Protein AF-A0A959ENT4-F1 (afdb_monomer_lite)

Sequence (192 aa):
MFKTIMSLLLFIGFFPSQALAQNEYIEYYNLVNEANRSWYEKKYAQSLKIFQEAFERVDYVHSINYVKAARSAAKVKEYELAKVYILEAIERGHPGNFVDQKAFKKFRRSDEYSELLSQINKFQSEANLRINNEYQRKIDSLYYIDQKILRGNDKITDLNLDPDLEYSDSLNFSCLLKLIELYGFPSEQNIG

Secondary structure (DSSP, 8-state):
-HHHHHHHHHHHTTSHHHHHHHHHHHHHHHHHHHHHHHHHTT-HHHHHHHHHHHHTT-S---HHHHHHHHHHHHHHT-HHHHHHHHHHHHHTT--SGGGGSGGGTTGGGSHHHHHHHHHHHHHHHHHHHHS-HHHHHHHHHHHHIIIIIIT--TTPPPP---TT----HHHHHHHHHHHHHHH----HHHH-

Foldseek 3Di:
DVVVVVVVVVVVVPPPVVVQQVVLVVVLVVLLVVLVVCVVVVVLVSSLVSLVVSVVSHPDDALVSLLSNLLSCQQVVVLLSNLVSLLVSLLLPDPSPSCPDPSNPVSCVDVSVVVSVVCNVVSNVNSVVQADQVLLQAVVQLVCLVQCVVVVNPVDDDDNHDPPDDDDPVSSVVSQVVSCVVQNDPDSRHHD

Structure (mmCIF, N/CA/C/O backbone):
data_AF-A0A959ENT4-F1
#
_entry.id   AF-A0A959ENT4-F1
#
loop_
_atom_site.group_PDB
_atom_site.id
_atom_site.type_symbol
_atom_site.label_atom_id
_atom_site.label_alt_id
_atom_site.label_comp_id
_atom_site.label_asym_id
_atom_site.label_entity_id
_atom_site.label_seq_id
_atom_site.pdbx_PDB_ins_code
_atom_site.Cartn_x
_atom_site.Cartn_y
_atom_site.Cartn_z
_atom_site.occupancy
_atom_site.B_iso_or_equiv
_atom_site.auth_seq_id
_atom_site.auth_comp_id
_atom_site.auth_asym_id
_atom_site.auth_atom_id
_atom_site.pdbx_PDB_model_num
ATOM 1 N N . MET A 1 1 ? -7.110 -41.241 -36.741 1.00 55.03 1 MET A N 1
ATOM 2 C CA . MET A 1 1 ? -8.333 -40.430 -36.552 1.00 55.03 1 MET A CA 1
ATOM 3 C C . MET A 1 1 ? -8.693 -40.247 -35.077 1.00 55.03 1 MET A C 1
ATOM 5 O O . MET A 1 1 ? -8.804 -39.112 -34.648 1.00 55.03 1 MET A O 1
ATOM 9 N N . PHE A 1 2 ? -8.769 -41.313 -34.265 1.00 53.59 2 PHE A N 1
ATOM 10 C CA . PHE A 1 2 ? -9.063 -41.199 -32.820 1.00 53.59 2 PHE A CA 1
ATOM 11 C C . PHE A 1 2 ? -8.041 -40.375 -32.008 1.00 53.59 2 PHE A C 1
ATOM 13 O O . PHE A 1 2 ? -8.429 -39.595 -31.145 1.00 53.59 2 PHE A O 1
ATOM 20 N N . LYS A 1 3 ? -6.739 -40.476 -32.316 1.00 52.31 3 LYS A N 1
ATOM 21 C CA . LYS A 1 3 ? -5.695 -39.677 -31.640 1.00 52.31 3 LYS A CA 1
ATOM 22 C C . LYS A 1 3 ? -5.808 -38.171 -31.917 1.00 52.31 3 LYS A C 1
ATOM 24 O O . LYS A 1 3 ? -5.557 -37.374 -31.025 1.00 52.31 3 LYS A O 1
ATOM 29 N N . THR A 1 4 ? -6.234 -37.784 -33.120 1.00 57.53 4 THR A N 1
ATOM 30 C CA . THR A 1 4 ? -6.390 -36.376 -33.516 1.00 57.53 4 THR A CA 1
ATOM 31 C C . THR A 1 4 ? -7.595 -35.714 -32.841 1.00 57.53 4 THR A C 1
ATOM 33 O O . THR A 1 4 ? -7.527 -34.544 -32.485 1.00 57.53 4 THR A O 1
ATOM 36 N N . ILE A 1 5 ? -8.669 -36.474 -32.598 1.00 58.69 5 ILE A N 1
ATOM 37 C CA . ILE A 1 5 ? -9.867 -36.001 -31.884 1.00 58.69 5 ILE A CA 1
ATOM 38 C C . ILE A 1 5 ? -9.570 -35.806 -30.386 1.00 58.69 5 ILE A C 1
ATOM 40 O O . ILE A 1 5 ? -10.021 -34.831 -29.789 1.00 58.69 5 ILE A O 1
ATOM 44 N N . MET A 1 6 ? -8.748 -36.677 -29.789 1.00 50.56 6 MET A N 1
ATOM 45 C CA . MET A 1 6 ? -8.381 -36.580 -28.371 1.00 50.56 6 MET A CA 1
ATOM 46 C C . MET A 1 6 ? -7.451 -35.389 -28.071 1.00 50.56 6 MET A C 1
ATOM 48 O O . MET A 1 6 ? -7.615 -34.734 -27.045 1.00 50.56 6 MET A O 1
ATOM 52 N N . SER A 1 7 ? -6.537 -35.040 -28.988 1.00 57.28 7 SER A N 1
ATOM 53 C CA . SER A 1 7 ? -5.724 -33.816 -28.871 1.00 57.28 7 SER A CA 1
ATOM 54 C C . SER A 1 7 ? -6.538 -32.526 -29.030 1.00 57.28 7 SER A C 1
ATOM 56 O O . SER A 1 7 ? -6.192 -31.523 -28.412 1.00 57.28 7 SER A O 1
ATOM 58 N N . LEU A 1 8 ? -7.630 -32.539 -29.804 1.00 53.94 8 LEU A N 1
ATOM 59 C CA . LEU A 1 8 ? -8.496 -31.367 -29.985 1.00 53.94 8 LEU A CA 1
ATOM 60 C C . LEU A 1 8 ? -9.373 -31.094 -28.744 1.00 53.94 8 LEU A C 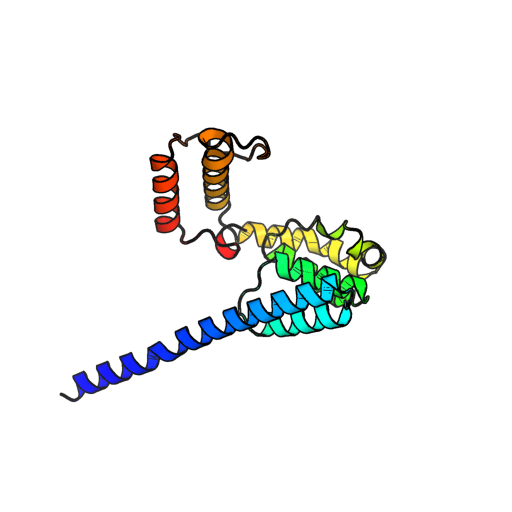1
ATOM 62 O O . LEU A 1 8 ? -9.587 -29.942 -28.377 1.00 53.94 8 LEU A O 1
ATOM 66 N N . LEU A 1 9 ? -9.824 -32.151 -28.057 1.00 55.22 9 LEU A N 1
ATOM 67 C CA . LEU A 1 9 ? -10.605 -32.050 -26.814 1.00 55.22 9 LEU A CA 1
ATOM 68 C C . LEU A 1 9 ? -9.775 -31.542 -25.622 1.00 55.22 9 LEU A C 1
ATOM 70 O O . LEU A 1 9 ? -10.291 -30.789 -24.800 1.00 55.22 9 LEU A O 1
ATOM 74 N N . LEU A 1 10 ? -8.484 -31.885 -25.558 1.00 54.97 10 LEU A N 1
ATOM 75 C CA . LEU A 1 10 ? -7.556 -31.350 -24.550 1.00 54.97 10 LEU A CA 1
ATOM 76 C C . LEU A 1 10 ? -7.281 -29.849 -24.729 1.00 54.97 10 LEU A C 1
ATOM 78 O O . LEU A 1 10 ? -7.041 -29.155 -23.746 1.00 54.97 10 LEU A O 1
ATOM 82 N N . PHE A 1 11 ? -7.362 -29.336 -25.960 1.00 52.62 11 PHE A N 1
ATOM 83 C CA . PHE A 1 11 ? -7.146 -27.917 -26.241 1.00 52.62 11 PHE A CA 1
ATOM 84 C C . PHE A 1 11 ? -8.344 -27.051 -25.822 1.00 52.62 11 PHE A C 1
ATOM 86 O O . PHE A 1 11 ? -8.154 -25.958 -25.305 1.00 52.62 11 PHE A O 1
ATOM 93 N N . ILE A 1 12 ? -9.580 -27.540 -25.975 1.00 56.53 12 ILE A N 1
ATOM 94 C CA . ILE A 1 12 ? -10.794 -26.765 -25.646 1.00 56.53 12 ILE A CA 1
ATOM 95 C C . ILE A 1 12 ? -11.028 -26.675 -24.123 1.00 56.53 12 ILE A C 1
ATOM 97 O O . ILE A 1 12 ? -11.624 -25.711 -23.647 1.00 56.53 12 ILE A O 1
ATOM 101 N N . GLY A 1 13 ? -10.503 -27.622 -23.338 1.00 54.53 13 GLY A N 1
ATOM 102 C CA . GLY A 1 13 ? -10.643 -27.628 -21.875 1.00 54.53 13 GLY A CA 1
ATOM 103 C C . GLY A 1 13 ? -9.765 -26.621 -21.116 1.00 54.53 13 GLY A C 1
ATOM 104 O O . GLY A 1 13 ? -10.007 -26.405 -19.933 1.00 54.53 13 GLY A O 1
ATOM 105 N N . PHE A 1 14 ? -8.768 -26.001 -21.761 1.00 53.22 14 PHE A N 1
ATOM 106 C CA . PHE A 1 14 ? -7.768 -25.157 -21.082 1.00 53.22 14 PHE A CA 1
ATOM 107 C C . PHE A 1 14 ? -8.000 -23.640 -21.194 1.00 53.22 14 PHE A C 1
ATOM 109 O O . PHE A 1 14 ? -7.351 -22.878 -20.483 1.00 53.22 14 PHE A O 1
ATOM 116 N N . PHE A 1 15 ? -8.924 -23.181 -22.044 1.00 56.84 15 PHE A N 1
ATOM 117 C CA . PHE A 1 15 ? -9.189 -21.746 -22.238 1.00 56.84 15 PHE A CA 1
ATOM 118 C C . PHE A 1 15 ? -10.205 -21.066 -21.295 1.00 56.84 15 PHE A C 1
ATOM 120 O O . PHE A 1 15 ? -10.135 -19.840 -21.197 1.00 56.84 15 PHE A O 1
ATOM 127 N N . PRO A 1 16 ? -11.135 -21.743 -20.584 1.00 58.38 16 PRO A N 1
ATOM 128 C CA . PRO A 1 16 ? -12.144 -21.011 -19.812 1.00 58.38 16 PRO A CA 1
ATOM 129 C C . PRO A 1 16 ? -11.602 -20.365 -18.525 1.00 58.38 16 PRO A C 1
ATOM 131 O O . PRO A 1 16 ? -12.245 -19.466 -17.990 1.00 58.38 16 PRO A O 1
ATOM 134 N N . SER A 1 17 ? -10.424 -20.762 -18.031 1.00 60.75 17 SER A N 1
ATOM 135 C CA . SER A 1 17 ? -9.863 -20.226 -16.780 1.00 60.75 17 SER A CA 1
ATOM 136 C C . SER A 1 17 ? -9.367 -18.781 -16.897 1.00 60.75 17 SER A C 1
ATOM 138 O O . SER A 1 17 ? -9.498 -18.014 -15.948 1.00 60.75 17 SER A O 1
ATOM 140 N N . GLN A 1 18 ? -8.846 -18.371 -18.058 1.00 61.16 18 GLN A N 1
ATOM 141 C CA . GLN A 1 18 ? -8.267 -17.029 -18.215 1.00 61.16 18 GLN A CA 1
ATOM 142 C C . GLN A 1 18 ? -9.329 -15.923 -18.272 1.00 61.16 18 GLN A C 1
ATOM 144 O O . GLN A 1 18 ? -9.113 -14.831 -17.752 1.00 61.16 18 GLN A O 1
ATOM 149 N N . ALA A 1 19 ? -10.494 -16.210 -18.861 1.00 63.94 19 ALA A N 1
ATOM 150 C CA . ALA A 1 19 ? -11.595 -15.249 -18.935 1.00 63.94 19 ALA A CA 1
ATOM 151 C C . ALA A 1 19 ? -12.245 -14.998 -17.562 1.00 63.94 19 ALA A C 1
ATOM 153 O O . ALA A 1 19 ? -12.667 -13.878 -17.280 1.00 63.94 19 ALA A O 1
ATOM 154 N N . LEU A 1 20 ? -12.297 -16.022 -16.700 1.00 64.31 20 LEU A N 1
ATOM 155 C CA . LEU A 1 20 ? -12.828 -15.895 -15.339 1.00 64.31 20 LEU A CA 1
ATOM 156 C C . LEU A 1 20 ? -11.929 -15.014 -14.463 1.00 64.31 20 LEU A C 1
ATOM 158 O O . LEU A 1 20 ? -12.424 -14.057 -13.872 1.00 64.31 20 LEU A O 1
ATOM 162 N N . ALA A 1 21 ? -10.613 -15.253 -14.480 1.00 68.75 21 ALA A N 1
ATOM 163 C CA . ALA A 1 21 ? -9.652 -14.457 -13.713 1.00 68.75 21 ALA A CA 1
ATOM 164 C C . ALA A 1 21 ? -9.668 -12.966 -14.112 1.00 68.75 21 ALA A C 1
ATOM 166 O O . ALA A 1 21 ? -9.539 -12.082 -13.269 1.00 68.75 21 ALA A O 1
ATOM 167 N N . GLN A 1 22 ? -9.872 -12.650 -15.397 1.00 74.44 22 GLN A N 1
ATOM 168 C CA . GLN A 1 22 ? -9.958 -11.256 -15.842 1.00 74.44 22 GLN A CA 1
ATOM 169 C C . GLN A 1 22 ? -11.197 -10.537 -15.288 1.00 74.44 22 GLN A C 1
ATOM 171 O O . GLN A 1 22 ? -11.118 -9.354 -14.949 1.00 74.44 22 GLN A O 1
ATOM 176 N N . ASN A 1 23 ? -12.332 -11.233 -15.181 1.00 83.12 23 ASN A N 1
ATOM 177 C CA . ASN A 1 23 ? -13.554 -10.643 -14.642 1.00 83.12 23 ASN A CA 1
ATOM 178 C C . ASN A 1 23 ? -13.430 -10.352 -13.135 1.00 83.12 23 ASN A C 1
ATOM 180 O O . ASN A 1 23 ? -13.865 -9.298 -12.675 1.00 83.12 23 ASN A O 1
ATOM 184 N N . GLU A 1 24 ? -12.752 -11.225 -12.388 1.00 90.19 24 GLU A N 1
ATOM 185 C CA . GLU A 1 24 ? -12.508 -11.049 -10.950 1.00 90.19 24 GLU A CA 1
ATOM 186 C C . GLU A 1 24 ? -11.701 -9.784 -10.636 1.00 90.19 24 GLU A C 1
ATOM 188 O O . GLU A 1 24 ? -12.074 -9.016 -9.747 1.00 90.19 24 GLU A O 1
ATOM 193 N N . TYR A 1 25 ? -10.650 -9.490 -11.411 1.00 92.31 25 TYR A N 1
ATOM 194 C CA . TYR A 1 25 ? -9.882 -8.255 -11.220 1.00 92.31 25 TYR A CA 1
ATOM 195 C C . TYR A 1 25 ? -10.682 -6.994 -11.585 1.00 92.31 25 TYR A C 1
ATOM 197 O O . TYR A 1 25 ? -10.529 -5.964 -10.926 1.00 92.31 25 TYR A O 1
ATOM 205 N N . ILE A 1 26 ? -11.561 -7.050 -12.594 1.00 94.00 26 ILE A N 1
ATOM 206 C CA . ILE A 1 26 ? -12.458 -5.928 -12.925 1.00 94.00 26 ILE A CA 1
ATOM 207 C C . ILE A 1 26 ? -13.412 -5.653 -11.757 1.00 94.00 26 ILE A C 1
ATOM 209 O O . ILE A 1 26 ? -13.552 -4.505 -11.325 1.00 94.00 26 ILE A O 1
ATOM 213 N N . GLU A 1 27 ? -14.043 -6.698 -11.219 1.00 95.62 27 GLU A N 1
ATOM 214 C CA . GLU A 1 27 ? -14.929 -6.597 -10.056 1.00 95.62 27 GLU A CA 1
ATOM 215 C C . GLU A 1 27 ? -14.185 -6.075 -8.821 1.00 95.62 27 GLU A C 1
ATOM 217 O O . GLU A 1 27 ? -14.657 -5.142 -8.167 1.00 95.62 27 GLU A O 1
ATOM 222 N N . TYR A 1 28 ? -12.979 -6.580 -8.557 1.00 97.31 28 TYR A N 1
ATOM 223 C CA . TYR A 1 28 ? -12.099 -6.085 -7.501 1.00 97.31 28 TYR A CA 1
ATOM 224 C C . TYR A 1 28 ? -11.840 -4.578 -7.612 1.00 97.31 28 TYR A C 1
ATOM 226 O O . TYR A 1 28 ? -12.010 -3.854 -6.629 1.00 97.31 28 TYR A O 1
ATOM 234 N N . TYR A 1 29 ? -11.472 -4.064 -8.791 1.00 96.69 29 TYR A N 1
ATOM 235 C CA . TYR A 1 29 ? -11.223 -2.628 -8.946 1.00 96.69 29 TYR A CA 1
ATOM 236 C C . TYR A 1 29 ? -12.500 -1.794 -8.806 1.00 96.69 29 TYR A C 1
ATOM 238 O O . TYR A 1 29 ? -12.445 -0.687 -8.261 1.00 96.69 29 TYR A O 1
ATOM 246 N N . ASN A 1 30 ? -13.655 -2.314 -9.228 1.00 97.94 30 ASN A N 1
ATOM 247 C CA . ASN A 1 30 ? -14.941 -1.662 -8.986 1.00 97.94 30 ASN A CA 1
ATOM 248 C C . ASN A 1 30 ? -15.236 -1.552 -7.483 1.00 97.94 30 ASN A C 1
ATOM 250 O O . ASN A 1 30 ? -15.543 -0.455 -7.008 1.00 97.94 30 ASN A O 1
ATOM 254 N N . LEU A 1 31 ? -15.045 -2.636 -6.725 1.00 98.56 31 LEU A N 1
ATOM 255 C CA . LEU A 1 31 ? -15.208 -2.645 -5.269 1.00 98.56 31 LEU A CA 1
ATOM 256 C C . LEU A 1 31 ? -14.201 -1.715 -4.582 1.00 98.56 31 LEU A C 1
ATOM 258 O O . LEU A 1 31 ? -14.579 -0.914 -3.733 1.00 98.56 31 LEU A O 1
ATOM 262 N N . VAL A 1 32 ? -12.927 -1.723 -4.985 1.00 98.50 32 VAL A N 1
ATOM 263 C CA . VAL A 1 32 ? -11.914 -0.794 -4.452 1.00 98.50 32 VAL A CA 1
ATOM 264 C C . VAL A 1 32 ? -12.323 0.663 -4.690 1.00 98.50 32 VAL A C 1
ATOM 266 O O . VAL A 1 32 ? -12.164 1.506 -3.802 1.00 98.50 32 VAL A O 1
ATOM 269 N N . ASN A 1 33 ? -12.857 0.987 -5.868 1.00 98.56 33 ASN A N 1
ATOM 270 C CA . ASN A 1 33 ? -13.349 2.329 -6.176 1.00 98.56 33 ASN A CA 1
ATOM 271 C C . ASN A 1 33 ? -14.559 2.713 -5.317 1.00 98.56 33 ASN A C 1
ATOM 273 O O . ASN A 1 33 ? -14.632 3.849 -4.836 1.00 98.56 33 ASN A O 1
ATOM 277 N N . GLU A 1 34 ? -15.475 1.778 -5.078 1.00 98.69 34 GLU A N 1
ATOM 278 C CA . GLU A 1 34 ? -16.610 1.978 -4.182 1.00 98.69 34 GLU A CA 1
ATOM 279 C C . GLU A 1 34 ? -16.161 2.179 -2.727 1.00 98.69 34 GLU A C 1
ATOM 281 O O . GLU A 1 34 ? -16.563 3.157 -2.095 1.00 98.69 34 GLU A O 1
ATOM 286 N N . ALA A 1 35 ? -15.247 1.346 -2.223 1.00 98.69 35 ALA A N 1
ATOM 287 C CA . ALA A 1 35 ? -14.665 1.487 -0.891 1.00 98.69 35 ALA A CA 1
ATOM 288 C C . ALA A 1 35 ? -14.005 2.861 -0.718 1.00 98.69 35 ALA A C 1
ATOM 290 O O . ALA A 1 35 ? -14.263 3.566 0.260 1.00 98.69 35 ALA A O 1
ATOM 291 N N . ASN A 1 36 ? -13.220 3.298 -1.711 1.00 98.38 36 ASN A N 1
ATOM 292 C CA . ASN A 1 36 ? -12.626 4.634 -1.721 1.00 98.38 36 ASN A CA 1
ATOM 293 C C . ASN A 1 36 ? -13.705 5.723 -1.643 1.00 98.38 36 ASN A C 1
ATOM 295 O O . ASN A 1 36 ? -13.570 6.657 -0.855 1.00 98.38 36 ASN A O 1
ATOM 299 N N . ARG A 1 37 ? -14.801 5.605 -2.402 1.00 98.62 37 ARG A N 1
ATOM 300 C CA . ARG A 1 37 ? -15.925 6.551 -2.329 1.00 98.62 37 ARG A CA 1
ATOM 301 C C . ARG A 1 37 ? -16.546 6.582 -0.930 1.00 98.62 37 ARG A C 1
ATOM 303 O O . ARG A 1 37 ? -16.658 7.663 -0.352 1.00 98.62 37 ARG A O 1
ATOM 310 N N . SER A 1 38 ? -16.867 5.425 -0.347 1.00 98.69 38 SER A N 1
ATOM 311 C CA . SER A 1 38 ? -17.369 5.329 1.032 1.00 98.69 38 SER A CA 1
ATOM 312 C C . SER A 1 38 ? -16.400 5.959 2.037 1.00 98.69 38 SER A C 1
ATOM 314 O O . SER A 1 38 ? -16.830 6.635 2.974 1.00 98.69 38 SER A O 1
ATOM 316 N N . TRP A 1 39 ? -15.090 5.801 1.829 1.00 98.31 39 TRP A N 1
ATOM 317 C CA . TRP A 1 39 ? -14.060 6.443 2.641 1.00 98.31 39 TRP A CA 1
ATOM 318 C C . TRP A 1 39 ? -14.127 7.971 2.581 1.00 98.31 39 TRP A C 1
ATOM 320 O O . TRP A 1 39 ? -14.154 8.627 3.628 1.00 98.31 39 TRP A O 1
ATOM 330 N N . TYR A 1 40 ? -14.194 8.544 1.374 1.00 97.94 40 TYR A N 1
ATOM 331 C CA . TYR A 1 40 ? -14.330 9.992 1.167 1.00 97.94 40 TYR A CA 1
ATOM 332 C C . TYR A 1 40 ? -15.616 10.546 1.796 1.00 97.94 40 TYR A C 1
ATOM 334 O O . TYR A 1 40 ? -15.597 11.617 2.404 1.00 97.94 40 TYR A O 1
ATOM 342 N N . GLU A 1 41 ? -16.705 9.778 1.750 1.00 98.50 41 GLU A N 1
ATOM 343 C CA . GLU A 1 41 ? -17.984 10.088 2.403 1.00 98.50 41 GLU A CA 1
ATOM 344 C C . GLU A 1 41 ? -17.971 9.876 3.929 1.00 98.50 41 GLU A C 1
ATOM 346 O O . GLU A 1 41 ? -18.989 10.057 4.597 1.00 98.50 41 GLU A O 1
ATOM 351 N N . LYS A 1 42 ? -16.821 9.508 4.509 1.00 98.31 42 LYS A N 1
ATOM 352 C CA . LYS A 1 42 ? -16.623 9.204 5.938 1.00 98.31 42 LYS A CA 1
ATOM 353 C C . LYS A 1 42 ? -17.422 7.997 6.444 1.00 98.31 42 LYS A C 1
ATOM 355 O O . LYS A 1 42 ? -17.533 7.793 7.654 1.00 98.31 42 LYS A O 1
ATOM 360 N N . LYS A 1 43 ? -17.923 7.154 5.539 1.00 98.69 43 LYS A N 1
ATOM 361 C CA . LYS A 1 43 ? -18.594 5.881 5.835 1.00 98.69 43 LYS A CA 1
ATOM 362 C C . LYS A 1 43 ? -17.549 4.786 6.051 1.00 98.69 43 LYS A C 1
ATOM 364 O O . LYS A 1 43 ? -17.437 3.830 5.292 1.00 98.69 43 LYS A O 1
ATOM 369 N N . TYR A 1 44 ? -16.747 4.948 7.099 1.00 98.56 44 TYR A N 1
ATOM 370 C CA . TYR A 1 44 ? -15.549 4.141 7.348 1.00 98.56 44 TYR A CA 1
ATOM 371 C C . TYR A 1 44 ? -15.831 2.643 7.542 1.00 98.56 44 TYR A C 1
ATOM 373 O O . TYR A 1 44 ? -15.075 1.819 7.040 1.00 98.56 44 TYR A O 1
ATOM 381 N N . ALA A 1 45 ? -16.934 2.291 8.212 1.00 98.69 45 ALA A N 1
ATOM 382 C CA . ALA A 1 45 ? -17.339 0.895 8.398 1.00 98.69 45 ALA A CA 1
ATOM 383 C C . ALA A 1 45 ? -17.755 0.235 7.077 1.00 98.69 45 ALA A C 1
ATOM 385 O O . ALA A 1 45 ? -17.376 -0.898 6.803 1.00 98.69 45 ALA A O 1
ATOM 386 N N . GLN A 1 46 ? -18.481 0.971 6.229 1.00 98.75 46 GLN A N 1
ATOM 387 C CA . GLN A 1 46 ? -18.856 0.492 4.901 1.00 98.75 46 GLN A CA 1
ATOM 388 C C . GLN A 1 46 ? -17.618 0.323 4.013 1.00 98.75 46 GLN A C 1
ATOM 390 O O . GLN A 1 46 ? -17.451 -0.724 3.405 1.00 98.75 46 GLN A O 1
ATOM 395 N N . SER A 1 47 ? -16.727 1.319 4.000 1.00 98.75 47 SER A N 1
ATOM 396 C CA . SER A 1 47 ? -15.448 1.258 3.283 1.00 98.75 47 SER A CA 1
ATOM 397 C C . SER A 1 47 ? -14.648 0.011 3.657 1.00 98.75 47 SER A C 1
ATOM 399 O O . SER A 1 47 ? -14.177 -0.705 2.781 1.00 98.75 47 SER A O 1
ATOM 401 N N . LEU A 1 48 ? -14.528 -0.276 4.958 1.00 98.81 48 LEU A N 1
ATOM 402 C CA . LEU A 1 48 ? -13.835 -1.464 5.449 1.00 98.81 48 LEU A CA 1
ATOM 403 C C . LEU A 1 48 ? -14.463 -2.761 4.926 1.00 98.81 48 LEU A C 1
ATOM 405 O O . LEU A 1 48 ? -13.745 -3.603 4.398 1.00 98.81 48 LEU A O 1
ATOM 409 N N . LYS A 1 49 ? -15.792 -2.885 5.022 1.00 98.81 49 LYS A N 1
ATOM 410 C CA . LYS A 1 49 ? -16.518 -4.065 4.542 1.00 98.81 49 LYS A CA 1
ATOM 411 C C . LYS A 1 49 ? -16.311 -4.293 3.041 1.00 98.81 49 LYS A C 1
ATOM 413 O O . LYS A 1 49 ? -16.089 -5.422 2.626 1.00 98.81 49 LYS A O 1
ATOM 418 N N . ILE A 1 50 ? -16.357 -3.230 2.237 1.00 98.81 50 ILE A N 1
ATOM 419 C CA . ILE A 1 50 ? -16.154 -3.333 0.786 1.00 98.81 50 ILE A CA 1
ATOM 420 C C . ILE A 1 50 ? -14.702 -3.718 0.467 1.00 98.81 50 ILE A C 1
ATOM 422 O O . ILE A 1 50 ? -14.476 -4.516 -0.435 1.00 98.81 50 ILE A O 1
ATOM 426 N N . PHE A 1 51 ? -13.709 -3.211 1.210 1.00 98.75 51 PHE A N 1
ATOM 427 C CA . PHE A 1 51 ? -12.323 -3.668 1.044 1.00 98.75 51 PHE A CA 1
ATOM 428 C C . PHE A 1 51 ? -12.159 -5.157 1.356 1.00 98.75 51 PHE A C 1
ATOM 430 O O . PHE A 1 51 ? -11.481 -5.845 0.602 1.00 98.75 51 PHE A O 1
ATOM 437 N N . GLN A 1 52 ? -12.782 -5.650 2.431 1.00 98.56 52 GLN A N 1
ATOM 438 C CA . GLN A 1 52 ? -12.777 -7.078 2.761 1.00 98.56 52 GLN A CA 1
ATOM 439 C C . GLN A 1 52 ? -13.342 -7.910 1.609 1.00 98.56 52 GLN A C 1
ATOM 441 O O . GLN A 1 52 ? -12.666 -8.815 1.134 1.00 98.56 52 GLN A O 1
ATOM 446 N N . GLU A 1 53 ? -14.515 -7.529 1.098 1.00 98.31 53 GLU A N 1
ATOM 447 C CA . GLU A 1 53 ? -15.126 -8.202 -0.050 1.00 98.31 53 GLU A CA 1
ATOM 448 C C . GLU A 1 53 ? -14.233 -8.142 -1.295 1.00 98.31 53 GLU A C 1
ATOM 450 O O . GLU A 1 53 ? -14.094 -9.136 -1.998 1.00 98.31 53 GLU A O 1
ATOM 455 N N . ALA A 1 54 ? -13.598 -6.998 -1.568 1.00 98.25 54 ALA A N 1
ATOM 456 C CA . ALA A 1 54 ? -12.699 -6.855 -2.706 1.00 98.25 54 ALA A CA 1
ATOM 457 C C . ALA A 1 54 ? -11.510 -7.821 -2.606 1.00 98.25 54 ALA A C 1
ATOM 459 O O . ALA A 1 54 ? -11.145 -8.455 -3.592 1.00 98.25 54 ALA A O 1
ATOM 460 N N . PHE A 1 55 ? -10.902 -7.941 -1.424 1.00 98.00 55 PHE A N 1
ATOM 461 C CA . PHE A 1 55 ? -9.686 -8.737 -1.238 1.00 98.00 55 PHE A CA 1
ATOM 462 C C . PHE A 1 55 ? -9.936 -10.242 -1.358 1.00 98.00 55 PHE A C 1
ATOM 464 O O . PHE A 1 55 ? -9.010 -10.976 -1.672 1.00 98.00 55 PHE A O 1
ATOM 471 N N . GLU A 1 56 ? -11.176 -10.695 -1.177 1.00 96.25 56 GLU A N 1
ATOM 472 C CA . GLU A 1 56 ? -11.577 -12.091 -1.392 1.00 96.25 56 GLU A CA 1
ATOM 473 C C . GLU A 1 56 ? -11.709 -12.463 -2.880 1.00 96.25 56 GLU A C 1
ATOM 475 O O . GLU A 1 56 ? -11.835 -13.642 -3.203 1.00 96.25 56 GLU A O 1
ATOM 480 N N . ARG A 1 57 ? -11.696 -11.483 -3.797 1.00 94.06 57 ARG A N 1
ATOM 481 C CA . ARG A 1 57 ? -11.892 -11.715 -5.240 1.00 94.06 57 ARG A CA 1
ATOM 482 C C . ARG A 1 57 ? -10.614 -12.025 -6.002 1.00 94.06 57 ARG A C 1
ATOM 484 O O . ARG A 1 57 ? -10.708 -12.463 -7.137 1.00 94.06 57 ARG A O 1
ATOM 491 N N . VAL A 1 58 ? -9.444 -11.720 -5.447 1.00 94.81 58 VAL A N 1
ATOM 492 C CA . VAL A 1 58 ? -8.186 -11.748 -6.201 1.00 94.81 58 VAL A CA 1
ATOM 493 C C . VAL A 1 58 ? -7.059 -12.360 -5.388 1.00 94.81 58 VAL A C 1
ATOM 495 O O . VAL A 1 58 ? -6.936 -12.116 -4.191 1.00 94.81 58 VAL A O 1
ATOM 498 N N . ASP A 1 59 ? -6.175 -13.080 -6.073 1.00 92.31 59 ASP A N 1
ATOM 499 C CA . ASP A 1 59 ? -4.979 -13.666 -5.456 1.00 92.31 59 ASP A CA 1
ATOM 500 C C . ASP A 1 59 ? -3.960 -12.606 -5.020 1.00 92.31 59 ASP A C 1
ATOM 502 O O . ASP A 1 59 ? -3.129 -12.839 -4.140 1.00 92.31 59 ASP A O 1
ATOM 506 N N . TYR A 1 60 ? -3.994 -11.429 -5.653 1.00 92.81 60 TYR A N 1
ATOM 507 C CA . TYR A 1 60 ? -3.055 -10.358 -5.374 1.00 92.81 60 TYR A CA 1
ATOM 508 C C . TYR A 1 60 ? -3.735 -9.000 -5.215 1.00 92.81 60 TYR A C 1
ATOM 510 O O . TYR A 1 60 ? -4.395 -8.475 -6.112 1.00 92.81 60 TYR A O 1
ATOM 518 N N . VAL A 1 61 ? -3.491 -8.394 -4.057 1.00 96.12 61 VAL A N 1
ATOM 519 C CA . VAL A 1 61 ? -3.957 -7.059 -3.689 1.00 96.12 61 VAL A CA 1
ATOM 520 C C . VAL A 1 61 ? -2.749 -6.146 -3.559 1.00 96.12 61 VAL A C 1
ATOM 522 O O . VAL A 1 61 ? -1.818 -6.456 -2.821 1.00 96.12 61 VAL A O 1
ATOM 525 N N . HIS A 1 62 ? -2.788 -4.994 -4.227 1.00 95.25 62 HIS A N 1
ATOM 526 C CA . HIS A 1 62 ? -1.715 -4.012 -4.127 1.00 95.25 62 HIS A CA 1
ATOM 527 C C . HIS A 1 62 ? -1.570 -3.447 -2.708 1.00 95.25 62 HIS A C 1
ATOM 529 O O . HIS A 1 62 ? -2.570 -3.130 -2.049 1.00 95.25 62 HIS A O 1
ATOM 535 N N . SER A 1 63 ? -0.333 -3.218 -2.273 1.00 96.44 63 SER A N 1
ATOM 536 C CA . SER A 1 63 ? 0.030 -2.706 -0.948 1.00 96.44 63 SER A CA 1
ATOM 537 C C . SER A 1 63 ? -0.748 -1.438 -0.571 1.00 96.44 63 SER A C 1
ATOM 539 O O . SER A 1 63 ? -1.259 -1.302 0.545 1.00 96.44 63 SER A O 1
ATOM 541 N N . ILE A 1 64 ? -0.953 -0.529 -1.530 1.00 97.19 64 ILE A N 1
ATOM 542 C CA . ILE A 1 64 ? -1.693 0.720 -1.323 1.00 97.19 64 ILE A CA 1
ATOM 543 C C . ILE A 1 64 ? -3.168 0.498 -0.956 1.00 97.19 64 ILE A C 1
ATOM 545 O O . ILE A 1 64 ? -3.767 1.320 -0.255 1.00 97.19 64 ILE A O 1
ATOM 549 N N . ASN A 1 65 ? -3.774 -0.602 -1.404 1.00 98.38 65 ASN A N 1
ATOM 550 C CA . ASN A 1 65 ? -5.150 -0.935 -1.052 1.00 98.38 65 ASN A CA 1
ATOM 551 C C . ASN A 1 65 ? -5.230 -1.494 0.369 1.00 98.38 65 ASN A C 1
ATOM 553 O O . ASN A 1 65 ? -6.119 -1.077 1.114 1.00 98.38 65 ASN A O 1
ATOM 557 N N . TYR A 1 66 ? -4.244 -2.278 0.809 1.00 98.56 66 TYR A N 1
ATOM 558 C CA . TYR A 1 66 ? -4.106 -2.630 2.224 1.00 98.56 66 TYR A CA 1
ATOM 559 C C . TYR A 1 66 ? -3.917 -1.400 3.117 1.00 98.56 66 TYR A C 1
ATOM 561 O O . TYR A 1 66 ? -4.578 -1.289 4.146 1.00 98.56 66 TYR A O 1
ATOM 569 N N . VAL A 1 67 ? -3.129 -0.401 2.701 1.00 98.62 67 VAL A N 1
ATOM 570 C CA . VAL A 1 67 ? -3.009 0.877 3.435 1.00 98.62 67 VAL A CA 1
ATOM 571 C C . VAL A 1 67 ? -4.371 1.558 3.612 1.00 98.62 67 VAL A C 1
ATOM 573 O O . VAL A 1 67 ? -4.688 2.080 4.686 1.00 98.62 67 VAL A O 1
ATOM 576 N N . LYS A 1 68 ? -5.202 1.579 2.566 1.00 98.62 68 LYS A N 1
ATOM 577 C CA . LYS A 1 68 ? -6.546 2.180 2.614 1.00 98.62 68 LYS A CA 1
ATOM 578 C C . LYS A 1 68 ? -7.505 1.376 3.503 1.00 98.62 68 LYS A C 1
ATOM 580 O O . LYS A 1 68 ? -8.246 1.976 4.291 1.00 98.62 68 LYS A O 1
ATOM 585 N N . ALA A 1 69 ? -7.449 0.049 3.442 1.00 98.81 69 ALA A N 1
ATOM 586 C CA . ALA A 1 69 ? -8.215 -0.832 4.318 1.00 98.81 69 ALA A CA 1
ATOM 587 C C . ALA A 1 69 ? -7.784 -0.680 5.789 1.00 98.81 69 ALA A C 1
ATOM 589 O O . ALA A 1 69 ? -8.631 -0.483 6.660 1.00 98.81 69 ALA A O 1
ATOM 590 N N . ALA A 1 70 ? -6.478 -0.616 6.063 1.00 98.81 70 ALA A N 1
ATOM 591 C CA . ALA A 1 70 ? -5.912 -0.361 7.387 1.00 98.81 70 ALA A CA 1
ATOM 592 C C . ALA A 1 70 ? -6.378 0.979 7.968 1.00 98.81 70 ALA A C 1
ATOM 594 O O . ALA A 1 70 ? -6.782 1.057 9.130 1.00 98.81 70 ALA A O 1
ATOM 595 N N . ARG A 1 71 ? -6.375 2.048 7.155 1.00 98.62 71 ARG A N 1
ATOM 596 C CA . ARG A 1 71 ? -6.948 3.343 7.558 1.00 98.62 71 ARG A CA 1
ATOM 597 C C . ARG A 1 71 ? -8.412 3.176 7.952 1.00 98.62 71 ARG A C 1
ATOM 599 O O . ARG A 1 71 ? -8.822 3.750 8.965 1.00 98.62 71 ARG A O 1
ATOM 606 N N . SER A 1 72 ? -9.164 2.388 7.181 1.00 98.69 72 SER A N 1
ATOM 607 C CA . SER A 1 72 ? -10.576 2.110 7.442 1.00 98.69 72 SER A CA 1
ATOM 608 C C . SER A 1 72 ? -10.808 1.415 8.768 1.00 98.69 72 SER A C 1
ATOM 610 O O . SER A 1 72 ? -11.506 1.972 9.619 1.00 98.69 72 SER A O 1
ATOM 612 N N . ALA A 1 73 ? -10.119 0.302 8.989 1.00 98.81 73 ALA A N 1
ATOM 613 C CA . ALA A 1 73 ? -10.123 -0.445 10.238 1.00 98.81 73 ALA A CA 1
ATOM 614 C C . ALA A 1 73 ? -9.748 0.438 11.443 1.00 98.81 73 ALA A C 1
ATOM 616 O O . ALA A 1 73 ? -10.492 0.526 12.423 1.00 98.81 73 ALA A O 1
ATOM 617 N N . ALA A 1 74 ? -8.673 1.226 11.332 1.00 98.69 74 ALA A N 1
ATOM 618 C CA . ALA A 1 74 ? -8.230 2.116 12.404 1.00 98.69 74 ALA A CA 1
ATOM 619 C C . ALA A 1 74 ? -9.263 3.203 12.767 1.00 98.69 74 ALA A C 1
ATOM 621 O O . ALA A 1 74 ? -9.354 3.609 13.930 1.00 98.69 74 ALA A O 1
ATOM 622 N N . LYS A 1 75 ? -10.060 3.695 11.805 1.00 98.44 75 LYS A N 1
ATOM 623 C CA . LYS A 1 75 ? -11.113 4.690 12.083 1.00 98.44 75 LYS A CA 1
ATOM 624 C C . LYS A 1 75 ? -12.316 4.111 12.807 1.00 98.44 75 LYS A C 1
ATOM 626 O O . LYS A 1 75 ? -12.915 4.839 13.603 1.00 98.44 75 LYS A O 1
ATOM 631 N N . VAL A 1 76 ? -12.656 2.855 12.538 1.00 98.50 76 VAL A N 1
ATOM 632 C CA . VAL A 1 76 ? -13.762 2.157 13.210 1.00 98.50 76 VAL A CA 1
ATOM 633 C C . VAL A 1 76 ? -13.333 1.420 14.477 1.00 98.50 76 VAL A C 1
ATOM 635 O O . VAL A 1 76 ? -14.191 0.933 15.198 1.00 98.50 76 VAL A O 1
ATOM 638 N N . LYS A 1 77 ? -12.036 1.471 14.815 1.00 98.44 77 LYS A N 1
ATOM 639 C CA . LYS A 1 77 ? -11.410 0.824 15.980 1.00 98.44 77 LYS A CA 1
ATOM 640 C C . LYS A 1 77 ? -11.336 -0.705 15.903 1.00 98.44 77 LYS A C 1
ATOM 642 O O . LYS A 1 77 ? -11.197 -1.351 16.932 1.00 98.44 77 LYS A O 1
ATOM 647 N N . GLU A 1 78 ? -11.349 -1.255 14.695 1.00 98.62 78 GLU A N 1
ATOM 648 C CA . GLU A 1 78 ? -11.016 -2.661 14.442 1.00 98.62 78 GLU A CA 1
ATOM 649 C C . GLU A 1 78 ? -9.484 -2.789 14.387 1.00 98.62 78 GLU A C 1
ATOM 651 O O . GLU A 1 78 ? -8.887 -2.875 13.315 1.00 98.62 78 GLU A O 1
ATOM 656 N N . TYR A 1 79 ? -8.815 -2.644 15.535 1.00 98.75 79 TYR A N 1
ATOM 657 C CA . TYR A 1 79 ? -7.356 -2.485 15.586 1.00 98.75 79 TYR A CA 1
ATOM 658 C C . TYR A 1 79 ? -6.588 -3.748 15.205 1.00 98.75 79 TYR A C 1
ATOM 660 O O . TYR A 1 79 ? -5.575 -3.635 14.517 1.00 98.75 79 TYR A O 1
ATOM 668 N N . GLU A 1 80 ? -7.106 -4.925 15.546 1.00 98.62 80 GLU A N 1
ATOM 669 C CA . GLU A 1 80 ? -6.559 -6.199 15.073 1.00 98.62 80 GLU A CA 1
ATOM 670 C C . GLU A 1 80 ? -6.520 -6.262 13.545 1.00 98.62 80 GLU A C 1
ATOM 672 O O . GLU A 1 80 ? -5.480 -6.520 12.939 1.00 98.62 80 GLU A O 1
ATOM 677 N N . LEU A 1 81 ? -7.628 -5.903 12.897 1.00 98.62 81 LEU A N 1
ATOM 678 C CA . LEU A 1 81 ? -7.702 -5.885 11.442 1.00 98.62 81 LEU A CA 1
ATOM 679 C C . LEU A 1 81 ? -6.819 -4.785 10.833 1.00 98.62 81 LEU A C 1
ATOM 681 O O . LEU A 1 81 ? -6.207 -4.979 9.783 1.00 98.62 81 LEU A O 1
ATOM 685 N N . ALA A 1 82 ? -6.701 -3.635 11.504 1.00 98.75 82 ALA A N 1
ATOM 686 C CA . ALA A 1 82 ? -5.773 -2.588 11.091 1.00 98.75 82 ALA A CA 1
ATOM 687 C C . ALA A 1 82 ? -4.321 -3.086 11.114 1.00 98.75 82 ALA A C 1
ATOM 689 O O . ALA A 1 82 ? -3.600 -2.848 10.149 1.00 98.75 82 ALA A O 1
ATOM 690 N N . LYS A 1 83 ? -3.909 -3.797 12.172 1.00 98.62 83 LYS A N 1
ATOM 691 C CA . LYS A 1 83 ? -2.583 -4.420 12.294 1.00 98.62 83 LYS A CA 1
ATOM 692 C C . LYS A 1 83 ? -2.336 -5.411 11.157 1.00 98.62 83 LYS A C 1
ATOM 694 O O . LYS A 1 83 ? -1.318 -5.280 10.484 1.00 98.62 83 LYS A O 1
ATOM 699 N N . VAL A 1 84 ? -3.278 -6.323 10.900 1.00 98.44 84 VAL A N 1
ATOM 700 C CA . VAL A 1 84 ? -3.189 -7.294 9.792 1.00 98.44 84 VAL A CA 1
ATOM 701 C C . VAL A 1 84 ? -2.957 -6.577 8.465 1.00 98.44 84 VAL A C 1
ATOM 703 O O . VAL A 1 84 ? -1.963 -6.829 7.797 1.00 98.44 84 VAL A O 1
ATOM 706 N N . TYR A 1 85 ? -3.796 -5.601 8.114 1.00 98.75 85 TYR A N 1
ATOM 707 C CA . TYR A 1 85 ? -3.628 -4.873 6.854 1.00 98.75 85 TYR A CA 1
ATOM 708 C C . TYR A 1 85 ? -2.356 -4.029 6.784 1.00 98.75 85 TYR A C 1
ATOM 710 O O . TYR A 1 85 ? -1.823 -3.819 5.698 1.00 98.75 85 TYR A O 1
ATOM 718 N N . ILE A 1 86 ? -1.842 -3.538 7.912 1.00 98.62 86 ILE A N 1
ATOM 719 C CA . ILE A 1 86 ? -0.547 -2.858 7.918 1.00 98.62 86 ILE A CA 1
ATOM 720 C C . ILE A 1 86 ? 0.574 -3.840 7.574 1.00 98.62 86 ILE A C 1
ATOM 722 O O . ILE A 1 86 ? 1.413 -3.516 6.734 1.00 98.62 86 ILE A O 1
ATOM 726 N N . LEU A 1 87 ? 0.577 -5.023 8.190 1.00 98.12 87 LEU A N 1
ATOM 727 C CA . LEU A 1 87 ? 1.568 -6.063 7.920 1.00 98.12 87 LEU A CA 1
ATOM 728 C C . LEU A 1 87 ? 1.492 -6.544 6.467 1.00 98.12 87 LEU A C 1
ATOM 730 O O . LEU A 1 87 ? 2.521 -6.572 5.806 1.00 98.12 87 LEU A O 1
ATOM 734 N N . GLU A 1 88 ? 0.292 -6.786 5.932 1.00 97.31 88 GLU A N 1
ATOM 735 C CA . GLU A 1 88 ? 0.082 -7.165 4.523 1.00 97.31 88 GLU A CA 1
ATOM 736 C C . GLU A 1 88 ? 0.615 -6.107 3.537 1.00 97.31 88 GLU A C 1
ATOM 738 O O . GLU A 1 88 ? 1.186 -6.446 2.495 1.00 97.31 88 GLU A O 1
ATOM 743 N N . ALA A 1 89 ? 0.449 -4.815 3.856 1.00 97.38 89 ALA A N 1
ATOM 744 C CA . ALA A 1 89 ? 1.002 -3.729 3.049 1.00 97.38 89 ALA A CA 1
ATOM 745 C C . ALA A 1 89 ? 2.537 -3.734 3.072 1.00 97.38 89 ALA A C 1
ATOM 747 O O . ALA A 1 89 ? 3.168 -3.561 2.031 1.00 97.38 89 ALA A O 1
ATOM 748 N N . ILE A 1 90 ? 3.129 -3.926 4.254 1.00 95.62 90 ILE A N 1
ATOM 749 C CA . ILE A 1 90 ? 4.583 -3.961 4.442 1.00 95.62 90 ILE A CA 1
ATOM 750 C C . ILE A 1 90 ? 5.194 -5.169 3.748 1.00 95.62 90 ILE A C 1
ATOM 752 O O . ILE A 1 90 ? 6.205 -5.031 3.068 1.00 95.62 90 ILE A O 1
ATOM 756 N N . GLU A 1 91 ? 4.562 -6.333 3.875 1.00 93.62 91 GLU A N 1
ATOM 757 C CA . GLU A 1 91 ? 4.995 -7.554 3.210 1.00 93.62 91 GLU A CA 1
ATOM 758 C C . GLU A 1 91 ? 5.131 -7.323 1.701 1.00 93.62 91 GLU A C 1
ATOM 760 O O . GLU A 1 91 ? 6.097 -7.752 1.078 1.00 93.62 91 GLU A O 1
ATOM 765 N N . ARG A 1 92 ? 4.196 -6.576 1.105 1.00 92.25 92 ARG A N 1
ATOM 766 C CA . ARG A 1 92 ? 4.180 -6.213 -0.322 1.00 92.25 92 ARG A CA 1
ATOM 767 C C . ARG A 1 92 ? 5.049 -5.002 -0.673 1.00 92.25 92 ARG A C 1
ATOM 769 O O . ARG A 1 92 ? 4.827 -4.382 -1.701 1.00 92.25 92 ARG A O 1
ATOM 776 N N . GLY A 1 93 ? 6.019 -4.658 0.169 1.00 91.12 93 GLY A N 1
ATOM 777 C CA . GLY A 1 93 ? 7.030 -3.643 -0.134 1.00 91.12 93 GLY A CA 1
ATOM 778 C C . GLY A 1 93 ? 6.691 -2.226 0.329 1.00 91.12 93 GLY A C 1
ATOM 779 O O . G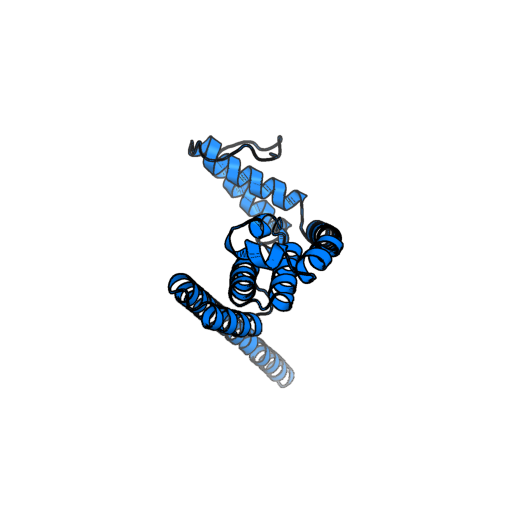LY A 1 93 ? 7.527 -1.333 0.208 1.00 91.12 93 GLY A O 1
ATOM 780 N N . HIS A 1 94 ? 5.518 -1.974 0.926 1.00 93.62 94 HIS A N 1
ATOM 781 C CA . HIS A 1 94 ? 5.232 -0.631 1.431 1.00 93.62 94 HIS A CA 1
ATOM 782 C C . HIS A 1 94 ? 6.133 -0.299 2.641 1.00 93.62 94 HIS A C 1
ATOM 784 O O . HIS A 1 94 ? 6.164 -1.051 3.615 1.00 93.62 94 HIS A O 1
ATOM 790 N N . PRO A 1 95 ? 6.757 0.894 2.718 1.00 90.31 95 PRO A N 1
ATOM 791 C CA . PRO A 1 95 ? 7.708 1.248 3.786 1.00 90.31 95 PRO A CA 1
ATOM 792 C C . PRO A 1 95 ? 7.122 1.390 5.208 1.00 90.31 95 PRO A C 1
ATOM 794 O O . PRO A 1 95 ? 7.827 1.802 6.123 1.00 90.31 95 PRO A O 1
ATOM 797 N N . GLY A 1 96 ? 5.831 1.125 5.432 1.00 93.19 96 GLY A N 1
ATOM 798 C CA . GLY A 1 96 ? 5.191 1.233 6.758 1.00 93.19 96 GLY A CA 1
ATOM 799 C C . GLY A 1 96 ? 5.014 2.649 7.345 1.00 93.19 96 GLY A C 1
ATOM 800 O O . GLY A 1 96 ? 4.169 2.845 8.215 1.00 93.19 96 GLY A O 1
ATOM 801 N N . ASN A 1 97 ? 5.714 3.671 6.845 1.00 94.12 97 ASN A N 1
ATOM 802 C CA . ASN A 1 97 ? 5.669 5.055 7.361 1.00 94.12 97 ASN A CA 1
ATOM 803 C C . ASN A 1 97 ? 4.269 5.721 7.351 1.00 94.12 97 ASN A C 1
ATOM 805 O O . ASN A 1 97 ? 4.025 6.717 8.033 1.00 94.12 97 ASN A O 1
ATOM 809 N N . PHE A 1 98 ? 3.302 5.169 6.615 1.00 96.44 98 PHE A N 1
ATOM 810 C CA . PHE A 1 98 ? 1.919 5.648 6.600 1.00 96.44 98 PHE A CA 1
ATOM 811 C C . PHE A 1 98 ? 1.210 5.507 7.956 1.00 96.44 98 PHE A C 1
ATOM 813 O O . PHE A 1 98 ? 0.209 6.193 8.193 1.00 96.44 98 PHE A O 1
ATOM 820 N N . VAL A 1 99 ? 1.716 4.655 8.852 1.00 97.06 99 VAL A N 1
ATOM 821 C CA . VAL A 1 99 ? 1.137 4.435 10.184 1.00 97.06 99 VAL A CA 1
ATOM 822 C C . VAL A 1 99 ? 1.241 5.685 11.066 1.00 97.06 99 VAL A C 1
ATOM 824 O O . VAL A 1 99 ? 0.446 5.849 11.992 1.00 97.06 99 VAL A O 1
ATOM 827 N N . ASP A 1 100 ? 2.103 6.652 10.737 1.00 96.25 100 ASP A N 1
ATOM 828 C CA . ASP A 1 100 ? 2.210 7.928 11.459 1.00 96.25 100 ASP A CA 1
ATOM 829 C C . ASP A 1 100 ? 1.085 8.921 11.143 1.00 96.25 100 ASP A C 1
ATOM 831 O O . ASP A 1 100 ? 0.805 9.855 11.912 1.00 96.25 100 ASP A O 1
ATOM 835 N N . GLN A 1 101 ? 0.336 8.681 10.067 1.00 96.44 101 GLN A N 1
ATOM 836 C CA . GLN A 1 101 ? -0.742 9.560 9.629 1.00 96.44 101 GLN A CA 1
ATOM 837 C C . GLN A 1 101 ? -1.843 9.714 10.689 1.00 96.44 101 GLN A C 1
ATOM 839 O O . GLN A 1 101 ? -2.097 8.846 11.530 1.00 96.44 101 GLN A O 1
ATOM 844 N N . LYS A 1 102 ? -2.574 10.836 10.620 1.00 96.56 102 LYS A N 1
ATOM 845 C CA . LYS A 1 102 ? -3.646 11.190 11.572 1.00 96.56 102 LYS A CA 1
ATOM 846 C C . LYS A 1 102 ? -4.741 10.121 11.685 1.00 96.56 102 LYS A C 1
ATOM 848 O O . LYS A 1 102 ? -5.397 10.034 12.724 1.00 96.56 102 LYS A O 1
ATOM 853 N N . ALA A 1 103 ? -4.965 9.328 10.635 1.00 96.06 103 ALA A N 1
ATOM 854 C CA . ALA A 1 103 ? -5.943 8.241 10.641 1.00 96.06 103 ALA A CA 1
ATOM 855 C C . ALA A 1 103 ? -5.663 7.199 11.738 1.00 96.06 103 ALA A C 1
ATOM 857 O O . ALA A 1 103 ? -6.606 6.740 12.375 1.00 96.06 103 ALA A O 1
ATOM 858 N N . PHE A 1 104 ? -4.388 6.947 12.039 1.00 98.38 104 PHE A N 1
ATOM 859 C CA . PHE A 1 104 ? -3.937 5.927 12.983 1.00 98.38 104 PHE A CA 1
ATOM 860 C C . PHE A 1 104 ? -3.681 6.460 14.399 1.00 98.38 104 PHE A C 1
ATOM 862 O O . PHE A 1 104 ? -3.249 5.711 15.264 1.00 98.38 104 PHE A O 1
ATOM 869 N N . LYS A 1 105 ? -3.979 7.736 14.696 1.00 98.19 105 LYS A N 1
ATOM 870 C CA . LYS A 1 105 ? -3.671 8.345 16.009 1.00 98.19 105 LYS A CA 1
ATOM 871 C C . LYS A 1 105 ? -4.207 7.540 17.204 1.00 98.19 105 LYS A C 1
ATOM 873 O O . LYS A 1 105 ? -3.572 7.529 18.252 1.00 98.19 105 LYS A O 1
ATOM 878 N N . LYS A 1 106 ? -5.396 6.939 17.074 1.00 98.25 106 LYS A N 1
ATOM 879 C CA . LYS A 1 106 ? -5.982 6.106 18.138 1.00 98.25 106 LYS A CA 1
ATOM 880 C C . LYS A 1 106 ? -5.389 4.694 18.153 1.00 98.25 106 LYS A C 1
ATOM 882 O O . LYS A 1 106 ? -5.083 4.212 19.232 1.00 98.25 106 LYS A O 1
ATOM 887 N N . PHE A 1 107 ? -5.160 4.107 16.978 1.00 98.56 107 PHE A N 1
ATOM 888 C CA . PHE A 1 107 ? -4.471 2.825 16.825 1.00 98.56 107 PHE A CA 1
ATOM 889 C C . PHE A 1 107 ? -3.075 2.849 17.465 1.00 98.56 107 PHE A C 1
ATOM 891 O O . PHE A 1 107 ? -2.753 1.969 18.244 1.00 98.56 107 PHE A O 1
ATOM 898 N N . ARG A 1 108 ? -2.293 3.924 17.298 1.00 98.31 108 ARG A N 1
ATOM 899 C CA . ARG A 1 108 ? -0.961 4.066 17.927 1.00 98.31 108 ARG A CA 1
ATOM 900 C C . ARG A 1 108 ? -0.943 4.094 19.466 1.00 98.31 108 ARG A C 1
ATOM 902 O O . ARG A 1 108 ? 0.116 4.244 20.061 1.00 98.31 108 ARG A O 1
ATOM 909 N N . ARG A 1 109 ? -2.106 4.031 20.118 1.00 98.00 109 ARG A N 1
ATOM 910 C CA . ARG A 1 109 ? -2.264 3.962 21.582 1.00 98.00 109 ARG A CA 1
ATOM 911 C C . ARG A 1 109 ? -2.863 2.630 22.043 1.00 98.00 109 ARG A C 1
ATOM 913 O O . ARG A 1 109 ? -3.302 2.546 23.182 1.00 98.00 109 ARG A O 1
ATOM 920 N N . SER A 1 110 ? -2.982 1.672 21.133 1.00 98.31 110 SER A N 1
ATOM 921 C CA . SER A 1 110 ? -3.557 0.351 21.367 1.00 98.31 110 SER A CA 1
ATOM 922 C C . SER A 1 110 ? -2.457 -0.692 21.557 1.00 98.31 110 SER A C 1
ATOM 924 O O . SER A 1 110 ? -1.305 -0.442 21.184 1.00 98.31 110 SER A O 1
ATOM 926 N N . ASP A 1 111 ? -2.807 -1.844 22.119 1.00 98.38 111 ASP A N 1
ATOM 927 C CA . ASP A 1 111 ? -1.865 -2.947 22.330 1.00 98.38 111 ASP A CA 1
ATOM 928 C C . ASP A 1 111 ? -1.429 -3.550 20.986 1.00 98.38 111 ASP A C 1
ATOM 930 O O . ASP A 1 111 ? -0.254 -3.853 20.782 1.00 98.38 111 ASP A O 1
ATOM 934 N N . GLU A 1 112 ? -2.330 -3.561 20.003 1.00 98.62 112 GLU A N 1
ATOM 935 C CA . GLU A 1 112 ? -2.093 -4.027 18.638 1.00 98.62 112 GLU A CA 1
ATOM 936 C C . GLU A 1 112 ? -1.007 -3.221 17.919 1.00 98.62 112 GLU A C 1
ATOM 938 O O . GLU A 1 112 ? -0.298 -3.744 17.059 1.00 98.62 112 GLU A O 1
ATOM 943 N N . TYR A 1 113 ? -0.834 -1.946 18.274 1.00 98.38 113 TYR A N 1
ATOM 944 C CA . TYR A 1 113 ? 0.281 -1.157 17.759 1.00 98.38 113 TYR A CA 1
ATOM 945 C C . TYR A 1 113 ? 1.617 -1.571 18.379 1.00 98.38 113 TYR A C 1
ATOM 947 O O . TYR A 1 113 ? 2.623 -1.625 17.676 1.00 98.38 113 TYR A O 1
ATOM 955 N N . SER A 1 114 ? 1.639 -1.908 19.669 1.00 97.69 114 SER A N 1
ATOM 956 C CA . SER A 1 114 ? 2.841 -2.447 20.314 1.00 97.69 114 SER A CA 1
ATOM 957 C C . SER A 1 114 ? 3.241 -3.789 19.689 1.00 97.69 114 SER A C 1
ATOM 959 O O . SER A 1 114 ? 4.418 -4.017 19.416 1.00 97.69 114 SER A O 1
ATOM 961 N N . GLU A 1 115 ? 2.262 -4.641 19.375 1.00 97.81 115 GLU A N 1
ATOM 962 C CA . GLU A 1 115 ? 2.482 -5.896 18.646 1.00 97.81 115 GLU A CA 1
ATOM 963 C C . GLU A 1 115 ? 2.905 -5.695 17.188 1.00 97.81 115 GLU A C 1
ATOM 965 O O . GLU A 1 115 ? 3.692 -6.476 16.657 1.00 97.81 115 GLU A O 1
ATOM 970 N N . LEU A 1 116 ? 2.403 -4.657 16.515 1.00 97.62 116 LEU A N 1
ATOM 971 C CA . LEU A 1 116 ? 2.867 -4.298 15.177 1.00 97.62 116 LEU A CA 1
ATOM 972 C C . LEU A 1 116 ? 4.365 -3.962 15.201 1.00 97.62 116 LEU A C 1
ATOM 974 O O . LEU A 1 116 ? 5.120 -4.436 14.353 1.00 97.62 116 LEU A O 1
ATOM 978 N N . LEU A 1 117 ? 4.802 -3.152 16.171 1.00 96.75 117 LEU A N 1
ATOM 979 C CA . LEU A 1 117 ? 6.197 -2.718 16.280 1.00 96.75 117 LEU A CA 1
ATOM 980 C C . LEU A 1 117 ? 7.165 -3.880 16.537 1.00 96.75 117 LEU A C 1
ATOM 982 O O . LEU A 1 117 ? 8.312 -3.810 16.102 1.00 96.75 117 LEU A O 1
ATOM 986 N N . SER A 1 118 ? 6.727 -4.954 17.198 1.00 96.12 118 SER A N 1
ATOM 987 C CA . SER A 1 118 ? 7.567 -6.145 17.385 1.00 96.12 118 SER A CA 1
ATOM 988 C C . SER A 1 118 ? 7.707 -6.991 16.112 1.00 96.12 118 SER A C 1
ATOM 990 O O . SER A 1 118 ? 8.667 -7.749 15.987 1.00 96.12 118 SER A O 1
ATOM 992 N N . GLN A 1 119 ? 6.791 -6.841 15.148 1.00 96.00 119 GLN A N 1
ATOM 993 C CA . GLN A 1 119 ? 6.740 -7.637 13.917 1.00 96.00 119 GLN A CA 1
ATOM 994 C C . GLN A 1 119 ? 7.259 -6.897 12.678 1.00 96.00 119 GLN A C 1
ATOM 996 O O . GLN A 1 119 ? 7.743 -7.540 11.748 1.00 96.00 119 GLN A O 1
ATOM 1001 N N . ILE A 1 120 ? 7.197 -5.562 12.656 1.00 94.12 120 ILE A N 1
ATOM 1002 C CA . ILE A 1 120 ? 7.455 -4.750 11.455 1.00 94.12 120 ILE A CA 1
ATOM 1003 C C . ILE A 1 120 ? 8.804 -5.046 10.788 1.00 94.12 120 ILE A C 1
ATOM 1005 O O . ILE A 1 120 ? 8.853 -5.238 9.576 1.00 94.12 120 ILE A O 1
ATOM 1009 N N . ASN A 1 121 ? 9.879 -5.176 11.571 1.00 93.25 121 ASN A N 1
ATOM 1010 C CA . ASN A 1 121 ? 11.221 -5.436 11.042 1.00 93.25 121 ASN A CA 1
ATOM 1011 C C . ASN A 1 121 ? 11.312 -6.801 10.349 1.00 93.25 121 ASN A C 1
ATOM 1013 O O . ASN A 1 121 ? 12.008 -6.936 9.342 1.00 93.25 121 ASN A O 1
ATOM 1017 N N . LYS A 1 122 ? 10.604 -7.810 10.874 1.00 95.12 122 LYS A N 1
ATOM 1018 C CA . LYS A 1 122 ? 10.545 -9.141 10.266 1.00 95.12 122 LYS A CA 1
ATOM 1019 C C . LYS A 1 122 ? 9.879 -9.054 8.891 1.00 95.12 122 LYS A C 1
ATOM 1021 O O . LYS A 1 122 ? 10.491 -9.453 7.908 1.00 95.12 122 LYS A O 1
ATOM 1026 N N . PHE A 1 123 ? 8.688 -8.460 8.821 1.00 94.88 123 PHE A N 1
ATOM 1027 C CA . PHE A 1 123 ? 7.936 -8.326 7.569 1.00 94.88 123 PHE A CA 1
ATOM 1028 C C . PHE A 1 123 ? 8.666 -7.465 6.529 1.00 94.88 123 PHE A C 1
ATOM 1030 O O . PHE A 1 123 ? 8.666 -7.805 5.352 1.00 94.88 123 PHE A O 1
ATOM 1037 N N . GLN A 1 124 ? 9.342 -6.389 6.945 1.00 92.81 124 GLN A N 1
ATOM 1038 C CA . GLN A 1 124 ? 10.181 -5.583 6.047 1.00 92.81 124 GLN A CA 1
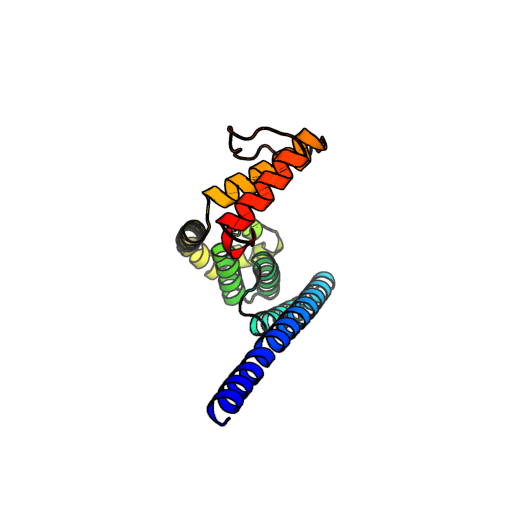ATOM 1039 C C . GLN A 1 124 ? 11.365 -6.382 5.494 1.00 92.81 124 GLN A C 1
ATOM 1041 O O . GLN A 1 124 ? 11.687 -6.284 4.312 1.00 92.81 124 GLN A O 1
ATOM 1046 N N . SER A 1 125 ? 12.010 -7.188 6.340 1.00 92.25 125 SER A N 1
ATOM 1047 C CA . SER A 1 125 ? 13.122 -8.041 5.909 1.00 92.25 125 SER A CA 1
ATOM 1048 C C . SER A 1 125 ? 12.648 -9.099 4.914 1.00 92.25 125 SER A C 1
ATOM 1050 O O . SER A 1 125 ? 13.290 -9.307 3.890 1.00 92.25 125 SER A O 1
ATOM 1052 N N . GLU A 1 126 ? 11.503 -9.729 5.180 1.00 92.12 126 GLU A N 1
ATOM 1053 C CA . GLU A 1 126 ? 10.884 -10.703 4.278 1.00 92.12 126 GLU A CA 1
ATOM 1054 C C . GLU A 1 126 ? 10.482 -10.061 2.944 1.00 92.12 126 GLU A C 1
ATOM 1056 O O . GLU A 1 126 ? 10.800 -10.612 1.893 1.00 92.12 126 GLU A O 1
ATOM 1061 N N . ALA A 1 127 ? 9.875 -8.870 2.961 1.00 91.81 127 ALA A N 1
ATOM 1062 C CA . ALA A 1 127 ? 9.534 -8.120 1.753 1.00 91.81 127 ALA A CA 1
ATOM 1063 C C . ALA A 1 127 ? 10.767 -7.853 0.871 1.00 91.81 127 ALA A C 1
ATOM 1065 O O . ALA A 1 127 ? 10.758 -8.164 -0.321 1.00 91.81 127 ALA A O 1
ATOM 1066 N N . ASN A 1 128 ? 11.855 -7.364 1.474 1.00 88.50 128 ASN A N 1
ATOM 1067 C CA . ASN A 1 128 ? 13.100 -7.052 0.767 1.00 88.50 128 ASN A CA 1
ATOM 1068 C C . ASN A 1 128 ? 13.773 -8.282 0.143 1.00 88.50 128 ASN A C 1
ATOM 1070 O O . ASN A 1 128 ? 14.469 -8.145 -0.860 1.00 88.50 128 ASN A O 1
ATOM 1074 N N . LEU A 1 129 ? 13.585 -9.471 0.725 1.00 90.81 129 LEU A N 1
ATOM 1075 C CA . LEU A 1 129 ? 14.127 -10.723 0.189 1.00 90.81 129 LEU A CA 1
ATOM 1076 C C . LEU A 1 129 ? 13.336 -11.257 -1.012 1.00 90.81 129 LEU A C 1
ATOM 1078 O O . LEU A 1 129 ? 13.875 -12.059 -1.772 1.00 90.81 129 LEU A O 1
ATOM 1082 N N . ARG A 1 130 ? 12.072 -10.850 -1.183 1.00 89.50 130 ARG A N 1
ATOM 1083 C CA . ARG A 1 130 ? 11.228 -11.313 -2.299 1.00 89.50 130 ARG A CA 1
ATOM 1084 C C . ARG A 1 130 ? 11.432 -10.518 -3.577 1.00 89.50 130 ARG A C 1
ATOM 1086 O O . ARG A 1 130 ? 11.268 -11.077 -4.657 1.00 89.50 130 ARG A O 1
ATOM 1093 N N . ILE A 1 131 ? 11.744 -9.232 -3.453 1.00 90.38 131 ILE A N 1
ATOM 1094 C CA . ILE A 1 131 ? 11.855 -8.341 -4.605 1.00 90.38 131 ILE A CA 1
ATOM 1095 C C . ILE A 1 131 ? 13.245 -8.405 -5.234 1.00 90.38 131 ILE A C 1
ATOM 1097 O O . ILE A 1 131 ? 14.268 -8.597 -4.568 1.00 90.38 131 ILE A O 1
ATOM 1101 N N . ASN A 1 132 ? 13.296 -8.179 -6.540 1.00 92.62 132 ASN A N 1
ATOM 1102 C CA . ASN A 1 132 ? 14.548 -8.023 -7.254 1.00 92.62 132 ASN A CA 1
ATOM 1103 C C . ASN A 1 132 ? 15.065 -6.584 -7.092 1.00 92.62 132 ASN A C 1
ATOM 1105 O O . ASN A 1 132 ? 14.801 -5.716 -7.921 1.00 92.62 132 ASN A O 1
ATOM 1109 N N . ASN A 1 133 ? 15.824 -6.343 -6.019 1.00 89.69 133 ASN A N 1
ATOM 1110 C CA . ASN A 1 133 ? 16.388 -5.025 -5.690 1.00 89.69 133 ASN A CA 1
ATOM 1111 C C . ASN A 1 133 ? 17.303 -4.457 -6.793 1.00 89.69 133 ASN A C 1
ATOM 1113 O O . ASN A 1 133 ? 17.387 -3.243 -6.974 1.00 89.69 133 ASN A O 1
ATOM 1117 N N . GLU A 1 134 ? 18.009 -5.314 -7.540 1.00 91.50 134 GLU A N 1
ATOM 1118 C CA . GLU A 1 134 ? 18.806 -4.859 -8.685 1.00 91.50 134 GLU A CA 1
ATOM 1119 C C . GLU A 1 134 ? 17.896 -4.350 -9.805 1.00 91.50 134 GLU A C 1
ATOM 1121 O O . GLU A 1 134 ? 18.138 -3.280 -10.364 1.00 91.50 134 GLU A O 1
ATOM 1126 N N . TYR A 1 135 ? 16.832 -5.095 -10.110 1.00 94.12 135 TYR A N 1
ATOM 1127 C CA . TYR A 1 135 ? 15.875 -4.702 -11.133 1.00 94.12 135 TYR A CA 1
ATOM 1128 C C . TYR A 1 135 ? 15.105 -3.435 -10.737 1.00 94.12 135 TYR A C 1
ATOM 1130 O O . TYR A 1 135 ? 15.008 -2.518 -11.551 1.00 94.12 135 TYR A O 1
ATOM 1138 N N . GLN A 1 136 ? 14.655 -3.337 -9.483 1.00 92.06 136 GLN A N 1
ATOM 1139 C CA . GLN A 1 136 ? 14.040 -2.130 -8.925 1.00 92.06 136 GLN A CA 1
ATOM 1140 C C . GLN A 1 136 ? 14.942 -0.908 -9.139 1.00 92.06 136 GLN A C 1
ATOM 1142 O O . GLN A 1 136 ? 14.521 0.062 -9.765 1.00 92.06 136 GLN A O 1
ATOM 1147 N N . ARG A 1 137 ? 16.221 -0.993 -8.738 1.00 91.31 137 ARG A N 1
ATOM 1148 C CA . ARG A 1 137 ? 17.195 0.098 -8.908 1.00 91.31 137 ARG A CA 1
ATOM 1149 C C . ARG A 1 137 ? 17.337 0.532 -10.368 1.00 91.31 137 ARG A C 1
ATOM 1151 O O . ARG A 1 137 ? 17.412 1.727 -10.656 1.00 91.31 137 ARG A O 1
ATOM 1158 N N . LYS A 1 138 ? 17.367 -0.422 -11.302 1.00 92.38 138 LYS A N 1
ATOM 1159 C CA . LYS A 1 138 ? 17.437 -0.117 -12.737 1.00 92.38 138 LYS A CA 1
ATOM 1160 C C . LYS A 1 138 ? 16.170 0.588 -13.220 1.00 92.38 138 LYS A C 1
ATOM 1162 O O . LYS A 1 138 ? 16.284 1.607 -13.890 1.00 92.38 138 LYS A O 1
ATOM 1167 N N . ILE A 1 139 ? 14.982 0.108 -12.848 1.00 93.50 139 ILE A N 1
ATOM 1168 C CA . ILE A 1 139 ? 13.703 0.752 -13.198 1.00 93.50 139 ILE A CA 1
ATOM 1169 C C . ILE A 1 139 ? 13.620 2.177 -12.644 1.00 93.50 139 ILE A C 1
ATOM 1171 O O . ILE A 1 139 ? 13.310 3.101 -13.397 1.00 93.50 139 ILE A O 1
ATOM 1175 N N . ASP A 1 140 ? 13.970 2.369 -11.374 1.00 91.50 140 ASP A N 1
ATOM 1176 C CA . ASP A 1 140 ? 14.016 3.682 -10.727 1.00 91.50 140 ASP A CA 1
ATOM 1177 C C . ASP A 1 140 ? 14.975 4.636 -11.450 1.00 91.50 140 ASP A C 1
ATOM 1179 O O . ASP A 1 140 ? 14.668 5.813 -11.654 1.00 91.50 140 ASP A O 1
ATOM 1183 N N . SER A 1 141 ? 16.110 4.117 -11.923 1.00 90.81 141 SER A N 1
ATOM 1184 C CA . SER A 1 141 ? 17.074 4.892 -12.707 1.00 90.81 141 SER A CA 1
ATOM 1185 C C . SER A 1 141 ? 16.506 5.325 -14.058 1.00 90.81 141 SER A C 1
ATOM 1187 O O . SER A 1 141 ? 16.629 6.494 -14.423 1.00 90.81 141 SER A O 1
ATOM 1189 N N . LEU A 1 142 ? 15.831 4.424 -14.783 1.00 91.56 142 LEU A N 1
ATOM 1190 C CA . LEU A 1 142 ? 15.187 4.760 -16.059 1.00 91.56 142 LEU A CA 1
ATOM 1191 C C . LEU A 1 142 ? 14.072 5.802 -15.875 1.00 91.56 142 LEU A C 1
ATOM 1193 O O . LEU A 1 142 ? 13.917 6.696 -16.712 1.00 91.56 142 LEU A O 1
ATOM 1197 N N . TYR A 1 143 ? 13.315 5.713 -14.775 1.00 91.31 143 TYR A N 1
ATOM 1198 C CA . TYR A 1 143 ? 12.304 6.706 -14.407 1.00 91.31 143 TYR A CA 1
ATOM 1199 C C . TYR A 1 143 ? 12.932 8.071 -14.106 1.00 91.31 143 TYR A C 1
ATOM 1201 O O . TYR A 1 143 ? 12.459 9.089 -14.615 1.00 91.31 143 TYR A O 1
ATOM 1209 N N . TYR A 1 144 ? 14.014 8.103 -13.322 1.00 91.06 144 TYR A N 1
ATOM 1210 C CA . TYR A 1 144 ? 14.741 9.336 -13.032 1.00 91.06 144 TYR A CA 1
ATOM 1211 C C . TYR A 1 144 ? 15.286 9.982 -14.306 1.00 91.06 144 TYR A C 1
ATOM 1213 O O . TYR A 1 144 ? 15.078 11.175 -14.520 1.00 91.06 144 TYR A O 1
ATOM 1221 N N . ILE A 1 145 ? 15.941 9.207 -15.175 1.00 89.19 145 ILE A N 1
ATOM 1222 C CA . ILE A 1 145 ? 16.482 9.708 -16.442 1.00 89.19 145 ILE A CA 1
ATOM 1223 C C . ILE A 1 145 ? 15.362 10.326 -17.288 1.00 89.19 145 ILE A C 1
ATOM 1225 O O . ILE A 1 145 ? 15.482 11.479 -17.700 1.00 89.19 145 ILE A O 1
ATOM 1229 N N . ASP A 1 146 ? 14.251 9.614 -17.500 1.00 90.69 146 ASP A N 1
ATOM 1230 C CA . ASP A 1 146 ? 13.128 10.133 -18.293 1.00 90.69 146 ASP A CA 1
ATOM 1231 C C . ASP A 1 146 ? 12.532 11.405 -17.673 1.00 90.69 146 ASP A C 1
ATOM 1233 O O . ASP A 1 146 ? 12.409 12.434 -18.338 1.00 90.69 146 ASP A O 1
ATOM 1237 N N . GLN A 1 147 ? 12.187 11.375 -16.387 1.00 90.38 147 GLN A N 1
ATOM 1238 C CA . GLN A 1 147 ? 11.455 12.476 -15.770 1.00 90.38 147 GLN A CA 1
ATOM 1239 C C . GLN A 1 147 ? 12.340 13.677 -15.448 1.00 90.38 147 GLN A C 1
ATOM 1241 O O . GLN A 1 147 ? 11.961 14.812 -15.738 1.00 90.38 147 GLN A O 1
ATOM 1246 N N . LYS A 1 148 ? 13.507 13.464 -14.841 1.00 89.56 148 LYS A N 1
ATOM 1247 C CA . LYS A 1 148 ? 14.383 14.548 -14.390 1.00 89.56 148 LYS A CA 1
ATOM 1248 C C . LYS A 1 148 ? 15.290 15.036 -15.512 1.00 89.56 148 LYS A C 1
ATOM 1250 O O . LYS A 1 148 ? 15.312 16.235 -15.772 1.00 89.56 148 LYS A O 1
ATOM 1255 N N . ILE A 1 149 ? 16.020 14.133 -16.169 1.00 87.12 149 ILE A N 1
ATOM 1256 C CA . ILE A 1 149 ? 17.066 14.512 -17.133 1.00 87.12 149 ILE A CA 1
ATOM 1257 C C . ILE A 1 149 ? 16.451 14.907 -18.478 1.00 87.12 149 ILE A C 1
ATOM 1259 O O . ILE A 1 149 ? 16.740 15.988 -18.984 1.00 87.12 149 ILE A O 1
ATOM 1263 N N . LEU A 1 150 ? 15.591 14.061 -19.050 1.00 87.00 150 LEU A N 1
ATOM 1264 C CA . LEU A 1 150 ? 15.059 14.276 -20.401 1.00 87.00 150 LEU A CA 1
ATOM 1265 C C . LEU A 1 150 ? 13.892 15.275 -20.416 1.00 87.00 150 LEU A C 1
ATOM 1267 O O . LEU A 1 150 ? 13.788 16.089 -21.333 1.00 87.00 150 LEU A O 1
ATOM 1271 N N . ARG A 1 151 ? 13.033 15.259 -19.388 1.00 89.62 151 ARG A N 1
ATOM 1272 C CA . ARG A 1 151 ? 11.846 16.135 -19.297 1.00 89.62 151 ARG A CA 1
ATOM 1273 C C . ARG A 1 151 ? 12.007 17.351 -18.381 1.00 89.62 151 ARG A C 1
ATOM 1275 O O . ARG A 1 151 ? 11.113 18.195 -18.364 1.00 89.62 151 ARG A O 1
ATOM 1282 N N . GLY A 1 152 ? 13.093 17.456 -17.613 1.00 88.25 152 GLY A N 1
ATOM 1283 C CA . GLY A 1 152 ? 13.334 18.599 -16.722 1.00 88.25 152 GLY A CA 1
ATOM 1284 C C . GLY A 1 152 ? 12.354 18.708 -15.546 1.00 88.25 152 GLY A C 1
ATOM 1285 O O . GLY A 1 152 ? 12.049 19.811 -15.094 1.00 88.25 152 GLY A O 1
ATOM 1286 N N . ASN A 1 153 ? 11.797 17.595 -15.057 1.00 88.38 153 ASN A N 1
ATOM 1287 C CA . ASN A 1 153 ? 10.869 17.615 -13.928 1.00 88.38 153 ASN A CA 1
ATOM 1288 C C . ASN A 1 153 ? 11.619 17.761 -12.596 1.00 88.38 153 ASN A C 1
ATOM 1290 O O . ASN A 1 153 ? 12.032 16.780 -11.975 1.00 88.38 153 ASN A O 1
ATOM 1294 N N . ASP A 1 154 ? 11.736 18.997 -12.110 1.00 83.81 154 ASP A N 1
ATOM 1295 C CA . ASP A 1 154 ? 12.493 19.303 -10.893 1.00 83.81 154 ASP A CA 1
ATOM 1296 C C . ASP A 1 154 ? 11.917 18.750 -9.587 1.00 83.81 154 ASP A C 1
ATOM 1298 O O . ASP A 1 154 ? 12.582 18.802 -8.555 1.00 83.81 154 ASP A O 1
ATOM 1302 N N . LYS A 1 155 ? 10.704 18.191 -9.620 1.00 86.38 155 LYS A N 1
ATOM 1303 C CA . LYS A 1 155 ? 10.065 17.582 -8.447 1.00 86.38 155 LYS A CA 1
ATOM 1304 C C . LYS A 1 155 ? 10.583 16.178 -8.139 1.00 86.38 155 LYS A C 1
ATOM 1306 O O . LYS A 1 155 ? 10.263 15.652 -7.076 1.00 86.38 155 LYS A O 1
ATOM 1311 N N . ILE A 1 156 ? 11.330 15.568 -9.057 1.00 82.75 156 ILE A N 1
ATOM 1312 C CA . ILE A 1 156 ? 11.945 14.262 -8.840 1.00 82.75 156 ILE A CA 1
ATOM 1313 C C . ILE A 1 156 ? 13.182 14.443 -7.961 1.00 82.75 156 ILE A C 1
ATOM 1315 O O . ILE A 1 156 ? 14.090 15.203 -8.302 1.00 82.75 156 ILE A O 1
ATOM 1319 N N . THR A 1 157 ? 13.188 13.765 -6.816 1.00 76.75 157 THR A N 1
ATOM 1320 C CA . THR A 1 157 ? 14.339 13.690 -5.912 1.00 76.75 157 THR A CA 1
ATOM 1321 C C . THR A 1 157 ? 15.374 12.711 -6.444 1.00 76.75 157 THR A C 1
ATOM 1323 O O . THR A 1 157 ? 15.025 11.775 -7.163 1.00 76.75 157 THR A O 1
ATOM 1326 N N . ASP A 1 158 ? 16.632 12.895 -6.051 1.00 69.50 158 ASP A N 1
ATOM 1327 C CA . ASP A 1 158 ? 17.704 11.976 -6.422 1.00 69.50 158 ASP A CA 1
ATOM 1328 C C . ASP A 1 158 ? 17.403 10.562 -5.915 1.00 69.50 158 ASP A C 1
ATOM 1330 O O . ASP A 1 158 ? 17.162 10.338 -4.726 1.00 69.50 158 ASP A O 1
ATOM 1334 N N . LEU A 1 159 ? 17.364 9.620 -6.857 1.00 74.19 159 LEU A N 1
ATOM 1335 C CA . LEU A 1 159 ? 17.235 8.192 -6.592 1.00 74.19 159 LEU A CA 1
ATOM 1336 C C . LEU A 1 159 ? 18.633 7.566 -6.527 1.00 74.19 159 LEU A C 1
ATOM 1338 O O . LEU A 1 159 ? 19.622 8.175 -6.932 1.00 74.19 159 LEU A O 1
ATOM 1342 N N . ASN A 1 160 ? 18.735 6.346 -6.001 1.00 70.25 160 ASN A N 1
ATOM 1343 C CA . ASN A 1 160 ? 19.986 5.595 -6.062 1.00 70.25 160 ASN A CA 1
ATOM 1344 C C . ASN A 1 160 ? 20.172 5.076 -7.494 1.00 70.25 160 ASN A C 1
ATOM 1346 O O . ASN A 1 160 ? 19.607 4.046 -7.855 1.00 70.25 160 ASN A O 1
ATOM 1350 N N . LEU A 1 161 ? 20.878 5.844 -8.322 1.00 73.50 161 LEU A N 1
ATOM 1351 C CA . LEU A 1 161 ? 20.969 5.591 -9.757 1.00 73.50 161 LEU A CA 1
ATOM 1352 C C . LEU A 1 161 ? 22.003 4.519 -10.087 1.00 73.50 161 LEU A C 1
ATOM 1354 O O . LEU A 1 161 ? 23.050 4.420 -9.449 1.00 73.50 161 LEU A O 1
ATOM 1358 N N . ASP A 1 162 ? 21.720 3.760 -11.138 1.00 72.62 162 ASP A N 1
ATOM 1359 C CA . ASP A 1 162 ? 22.717 2.966 -11.840 1.00 72.62 162 ASP A CA 1
ATOM 1360 C C . ASP A 1 162 ? 23.655 3.918 -12.617 1.00 72.62 162 ASP A C 1
ATOM 1362 O O . ASP A 1 162 ? 23.191 4.615 -13.528 1.00 72.62 162 ASP A O 1
ATOM 1366 N N . PRO A 1 163 ? 24.946 4.010 -12.242 1.00 65.44 163 PRO A N 1
ATOM 1367 C CA . PRO A 1 163 ? 25.877 4.974 -12.824 1.00 65.44 163 PRO A CA 1
ATOM 1368 C C . PRO A 1 163 ? 26.256 4.655 -14.277 1.00 65.44 163 PRO A C 1
ATOM 1370 O O . PRO A 1 163 ? 26.798 5.526 -14.955 1.00 65.44 163 PRO A O 1
ATOM 1373 N N . ASP A 1 164 ? 25.966 3.444 -14.760 1.00 69.50 164 ASP A N 1
ATOM 1374 C CA . ASP A 1 164 ? 26.433 2.954 -16.061 1.00 69.50 164 ASP A CA 1
ATOM 1375 C C . ASP A 1 164 ? 25.445 3.241 -17.213 1.00 69.50 164 ASP A C 1
ATOM 1377 O O . ASP A 1 164 ? 25.636 2.782 -18.342 1.00 69.50 164 ASP A O 1
ATOM 1381 N N . LEU A 1 165 ? 24.366 3.991 -16.959 1.00 67.38 165 LEU A N 1
ATOM 1382 C CA . LEU A 1 165 ? 23.339 4.279 -17.962 1.00 67.38 165 LEU A CA 1
ATOM 1383 C C . LEU A 1 165 ? 23.699 5.486 -18.844 1.00 67.38 165 LEU A C 1
ATOM 1385 O O . LEU A 1 165 ? 23.755 6.627 -18.387 1.00 67.38 165 LEU A O 1
ATOM 1389 N N . GLU A 1 166 ? 23.843 5.242 -20.148 1.00 69.06 166 GLU A N 1
ATOM 1390 C CA . GLU A 1 166 ? 23.841 6.284 -21.183 1.00 69.06 166 GLU A CA 1
ATOM 1391 C C . GLU A 1 166 ? 22.405 6.757 -21.486 1.00 69.06 166 GLU A C 1
ATOM 1393 O O . GLU A 1 166 ? 21.479 5.948 -21.590 1.00 69.06 166 GLU A O 1
ATOM 1398 N N . TYR A 1 167 ? 22.202 8.070 -21.655 1.00 69.38 167 TYR A N 1
ATOM 1399 C CA . TYR A 1 167 ? 20.863 8.674 -21.662 1.00 69.38 167 TYR A CA 1
ATOM 1400 C C . TYR A 1 167 ? 20.456 9.303 -23.003 1.00 69.38 167 TYR A C 1
ATOM 1402 O O . TYR A 1 167 ? 20.990 10.312 -23.457 1.00 69.38 167 TYR A O 1
ATOM 1410 N N . SER A 1 168 ? 19.418 8.717 -23.599 1.00 80.50 168 SER A N 1
ATOM 1411 C CA . SER A 1 168 ? 18.517 9.312 -24.594 1.00 80.50 168 SER A CA 1
ATOM 1412 C C . SER A 1 168 ? 17.170 8.583 -24.527 1.00 80.50 168 SER A C 1
ATOM 1414 O O . SER A 1 168 ? 17.117 7.473 -23.995 1.00 80.50 168 SER A O 1
ATOM 1416 N N . ASP A 1 169 ? 16.094 9.151 -25.083 1.00 80.81 169 ASP A N 1
ATOM 1417 C CA . ASP A 1 169 ? 14.767 8.507 -25.078 1.00 80.81 169 ASP A CA 1
ATOM 1418 C C . ASP A 1 169 ? 14.811 7.078 -25.651 1.00 80.81 169 ASP A C 1
ATOM 1420 O O . ASP A 1 169 ? 14.255 6.141 -25.073 1.00 80.81 169 ASP A O 1
ATOM 1424 N N . SER A 1 170 ? 15.513 6.887 -26.773 1.00 86.88 170 SER A N 1
ATOM 1425 C CA . SER A 1 170 ? 15.604 5.589 -27.447 1.00 86.88 170 SER A CA 1
ATOM 1426 C C . SER A 1 170 ? 16.415 4.570 -26.647 1.00 86.88 170 SER A C 1
ATOM 1428 O O . SER A 1 170 ? 16.021 3.403 -26.575 1.00 86.88 170 SER A O 1
ATOM 1430 N N . LEU A 1 171 ? 17.516 4.994 -26.017 1.00 87.94 171 LEU A N 1
ATOM 1431 C CA . LEU A 1 171 ? 18.328 4.136 -25.151 1.00 87.94 171 LEU A CA 1
ATOM 1432 C C . LEU A 1 171 ? 17.569 3.754 -23.877 1.00 87.94 171 LEU A C 1
ATOM 1434 O O . LEU A 1 171 ? 17.563 2.579 -23.511 1.00 87.94 171 LEU A O 1
ATOM 1438 N N . ASN A 1 172 ? 16.867 4.707 -23.259 1.00 87.81 172 ASN A N 1
ATOM 1439 C CA . ASN A 1 172 ? 16.082 4.487 -22.046 1.00 87.81 172 ASN A CA 1
ATOM 1440 C C . ASN A 1 172 ? 14.954 3.472 -22.296 1.00 87.81 172 ASN A C 1
ATOM 1442 O O . ASN A 1 172 ? 14.806 2.496 -21.561 1.00 87.81 172 ASN A O 1
ATOM 1446 N N . PHE A 1 173 ? 14.214 3.640 -23.399 1.00 90.75 173 PHE A N 1
ATOM 1447 C CA . PHE A 1 173 ? 13.158 2.706 -23.789 1.00 90.75 173 PHE A CA 1
ATOM 1448 C C . PHE A 1 173 ? 13.706 1.325 -24.178 1.00 90.75 173 PHE A C 1
ATOM 1450 O O . PHE A 1 173 ? 13.167 0.302 -23.759 1.00 90.75 173 PHE A O 1
ATOM 1457 N N . SER A 1 174 ? 14.814 1.272 -24.925 1.00 93.00 174 SER A N 1
ATOM 1458 C CA . SER A 1 174 ? 15.463 0.001 -25.278 1.00 93.00 174 SER A CA 1
ATOM 1459 C C . SER A 1 174 ? 15.963 -0.747 -24.041 1.00 93.00 174 SER A C 1
ATOM 1461 O O . SER A 1 174 ? 15.864 -1.972 -23.983 1.00 93.00 174 SER A O 1
ATOM 1463 N N . CYS A 1 175 ? 16.488 -0.027 -23.046 1.00 92.25 175 CYS A N 1
ATOM 1464 C CA . CYS A 1 175 ? 16.904 -0.609 -21.776 1.00 92.25 175 CYS A CA 1
ATOM 1465 C C . CYS A 1 175 ? 15.699 -1.166 -21.007 1.00 92.25 175 CYS A C 1
ATOM 1467 O O . CYS A 1 175 ? 15.734 -2.324 -20.597 1.00 92.25 175 CYS A O 1
ATOM 1469 N N . LEU A 1 176 ? 14.594 -0.413 -20.917 1.00 93.81 176 LEU A N 1
ATOM 1470 C CA . LEU A 1 176 ? 13.351 -0.895 -20.304 1.00 93.81 176 LEU A CA 1
ATOM 1471 C C . LEU A 1 176 ? 12.869 -2.206 -20.939 1.00 93.81 176 LEU A C 1
ATOM 1473 O O . LEU A 1 176 ? 12.578 -3.160 -20.221 1.00 93.81 176 LEU A O 1
ATOM 1477 N N . LEU A 1 177 ? 12.821 -2.275 -22.274 1.00 95.75 177 LEU A N 1
ATOM 1478 C CA . LEU A 1 177 ? 12.390 -3.482 -22.984 1.00 95.75 177 LEU A CA 1
ATOM 1479 C C . LEU A 1 177 ? 13.297 -4.683 -22.692 1.00 95.75 177 LEU A C 1
ATOM 1481 O O . LEU A 1 177 ? 12.786 -5.763 -22.410 1.00 95.75 177 LEU A O 1
ATOM 1485 N N . LYS A 1 178 ? 14.623 -4.493 -22.691 1.00 95.38 178 LYS A N 1
ATOM 1486 C CA . LYS A 1 178 ? 15.581 -5.556 -22.340 1.00 95.38 178 LYS A CA 1
ATOM 1487 C C . LYS A 1 178 ? 15.393 -6.053 -20.911 1.00 95.38 178 LYS A C 1
ATOM 1489 O O . LYS A 1 178 ? 15.485 -7.249 -20.658 1.00 95.38 178 LYS A O 1
ATOM 1494 N N . LEU A 1 179 ? 15.135 -5.148 -19.968 1.00 95.25 179 LEU A N 1
ATOM 1495 C CA . LEU A 1 179 ? 14.891 -5.543 -18.586 1.00 95.25 179 LEU A CA 1
ATOM 1496 C C . LEU A 1 179 ? 13.568 -6.298 -18.434 1.00 95.25 179 LEU A C 1
ATOM 1498 O O . LEU A 1 179 ? 13.524 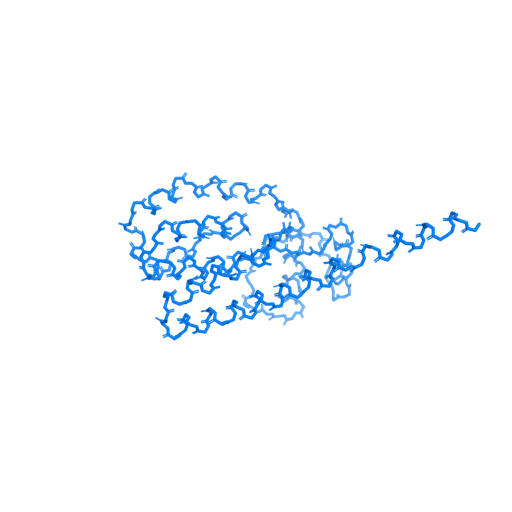-7.267 -17.685 1.00 95.25 179 LEU A O 1
ATOM 1502 N N . ILE A 1 180 ? 12.520 -5.895 -19.162 1.00 96.56 180 ILE A N 1
ATOM 1503 C CA . ILE A 1 180 ? 11.245 -6.626 -19.200 1.00 96.56 180 ILE A CA 1
ATOM 1504 C C . ILE A 1 180 ? 11.436 -8.023 -19.798 1.00 96.56 180 ILE A C 1
ATOM 1506 O O . ILE A 1 180 ? 10.865 -8.987 -19.298 1.00 96.56 180 ILE A O 1
ATOM 1510 N N . GLU A 1 181 ? 12.249 -8.153 -20.845 1.00 96.31 181 GLU A N 1
ATOM 1511 C CA . GLU A 1 181 ? 12.586 -9.450 -21.436 1.00 96.31 181 GLU A CA 1
ATOM 1512 C C . GLU A 1 181 ? 13.353 -10.346 -20.449 1.00 96.31 181 GLU A C 1
ATOM 1514 O O . GLU A 1 181 ? 13.077 -11.541 -20.359 1.00 96.31 181 GLU A O 1
ATOM 1519 N N . LEU A 1 182 ? 14.278 -9.770 -19.673 1.00 95.44 182 LEU A N 1
ATOM 1520 C CA . LEU A 1 182 ? 15.127 -10.508 -18.736 1.00 95.44 182 LEU A CA 1
ATOM 1521 C C . LEU A 1 182 ? 14.418 -10.887 -17.425 1.00 95.44 182 LEU A C 1
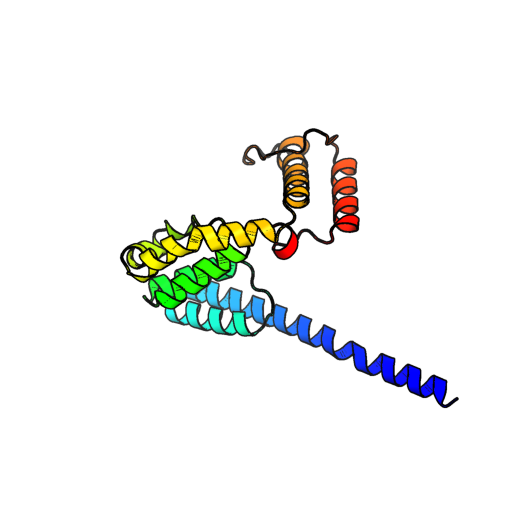ATOM 1523 O O . LEU A 1 182 ? 14.622 -11.988 -16.916 1.00 95.44 182 LEU A O 1
ATOM 1527 N N . TYR A 1 183 ? 13.620 -9.979 -16.861 1.00 95.12 183 TYR A N 1
ATOM 1528 C CA . TYR A 1 183 ? 13.056 -10.105 -15.512 1.00 95.12 183 TYR A CA 1
ATOM 1529 C C . TYR A 1 183 ? 11.520 -10.132 -15.473 1.00 95.12 183 TYR A C 1
ATOM 1531 O O . TYR A 1 183 ? 10.943 -10.285 -14.395 1.00 95.12 183 TYR A O 1
ATOM 1539 N N . GLY A 1 184 ? 10.844 -9.993 -16.615 1.00 95.25 184 GLY A N 1
ATOM 1540 C CA . GLY A 1 184 ? 9.392 -9.826 -16.692 1.00 95.25 184 GLY A CA 1
ATOM 1541 C C . GLY A 1 184 ? 8.937 -8.388 -16.423 1.00 95.25 184 GLY A C 1
ATOM 1542 O O . GLY A 1 184 ? 9.740 -7.483 -16.218 1.00 95.25 184 GLY A O 1
ATOM 1543 N N . PHE A 1 185 ? 7.622 -8.153 -16.429 1.00 94.25 185 PHE A N 1
ATOM 1544 C CA . PHE A 1 185 ? 7.061 -6.817 -16.200 1.00 94.25 185 PHE A CA 1
ATOM 1545 C C . PHE A 1 185 ? 7.397 -6.293 -14.780 1.00 94.25 185 PHE A C 1
ATOM 1547 O O . PHE A 1 185 ? 7.302 -7.068 -13.817 1.00 94.25 185 PHE A O 1
ATOM 1554 N N . PRO A 1 186 ? 7.746 -4.999 -14.612 1.00 93.75 186 PRO A N 1
ATOM 1555 C CA . PRO A 1 186 ? 8.098 -4.402 -13.320 1.00 93.75 186 PRO A CA 1
ATOM 1556 C C . PRO A 1 186 ? 6.845 -4.141 -12.467 1.00 93.75 186 PRO A C 1
ATOM 1558 O O . PRO A 1 186 ? 6.401 -3.009 -12.294 1.00 93.75 186 PRO A O 1
ATOM 1561 N N . SER A 1 187 ? 6.223 -5.212 -11.981 1.00 91.94 187 SER A N 1
ATOM 1562 C CA . SER A 1 187 ? 5.071 -5.157 -11.075 1.00 91.94 187 SER A CA 1
ATOM 1563 C C . SER A 1 187 ? 5.498 -4.982 -9.613 1.00 91.94 187 SER A C 1
ATOM 1565 O O . SER A 1 187 ? 6.628 -5.320 -9.259 1.00 91.94 187 SER A O 1
ATOM 1567 N N . GLU A 1 188 ? 4.570 -4.557 -8.744 1.00 90.88 188 GLU A N 1
ATOM 1568 C CA . GLU A 1 188 ? 4.800 -4.487 -7.284 1.00 90.88 188 GLU A CA 1
ATOM 1569 C C . GLU A 1 188 ? 5.229 -5.853 -6.707 1.00 90.88 188 GLU A C 1
ATOM 1571 O O . GLU A 1 188 ? 6.028 -5.931 -5.780 1.00 90.88 188 GLU A O 1
ATOM 1576 N N . GLN A 1 189 ? 4.800 -6.965 -7.315 1.00 89.19 189 GLN A N 1
ATOM 1577 C CA . GLN A 1 189 ? 5.259 -8.305 -6.928 1.00 89.19 189 GLN A CA 1
ATOM 1578 C C . GLN A 1 189 ? 6.752 -8.533 -7.189 1.00 89.19 189 GLN A C 1
ATOM 1580 O O . GLN A 1 189 ? 7.391 -9.282 -6.456 1.00 89.19 189 GLN A O 1
ATOM 1585 N N . ASN A 1 190 ? 7.287 -7.940 -8.256 1.00 89.50 190 ASN A N 1
ATOM 1586 C CA . ASN A 1 190 ? 8.638 -8.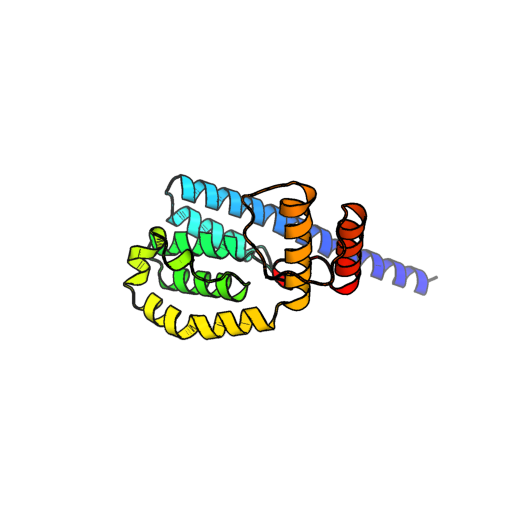209 -8.741 1.00 89.50 190 ASN A CA 1
ATOM 1587 C C . ASN A 1 190 ? 9.660 -7.224 -8.164 1.00 89.50 190 ASN A C 1
ATOM 1589 O O . ASN A 1 190 ? 10.792 -7.600 -7.858 1.00 89.50 190 ASN A O 1
ATOM 1593 N N . ILE A 1 191 ? 9.263 -5.959 -8.019 1.00 90.69 191 ILE A N 1
ATOM 1594 C CA . ILE A 1 191 ? 10.173 -4.873 -7.642 1.00 90.69 191 ILE A CA 1
ATOM 1595 C C . ILE A 1 191 ? 9.713 -4.052 -6.434 1.00 90.69 191 ILE A C 1
ATOM 1597 O O . ILE A 1 191 ? 10.458 -3.163 -6.043 1.00 90.69 191 ILE A O 1
ATOM 1601 N N . GLY A 1 192 ? 8.560 -4.356 -5.824 1.00 86.00 192 GLY A N 1
ATOM 1602 C CA . GLY A 1 192 ? 8.016 -3.601 -4.685 1.00 86.00 192 GLY A CA 1
ATOM 1603 C C . GLY A 1 192 ? 7.455 -2.252 -5.098 1.00 86.00 192 GLY A C 1
ATOM 1604 O O . GLY A 1 192 ? 8.146 -1.237 -4.882 1.00 86.00 192 GLY A O 1
#

pLDDT: mean 89.09, std 13.24, range [50.56, 98.81]

Radius of gyration: 21.46 Å; chains: 1; bounding box: 45×60×59 Å